Protein AF-A0A2H1KST9-F1 (afdb_monomer_lite)

pLDDT: mean 94.82, std 3.85, range [77.19, 98.31]

Radius of gyration: 15.68 Å; chains: 1; bounding box: 39×40×40 Å

Structure (mmCIF, N/CA/C/O backbone):
data_AF-A0A2H1KST9-F1
#
_entry.id   AF-A0A2H1KST9-F1
#
loop_
_atom_site.group_PDB
_atom_site.id
_atom_site.type_symbol
_atom_site.label_atom_id
_atom_site.label_al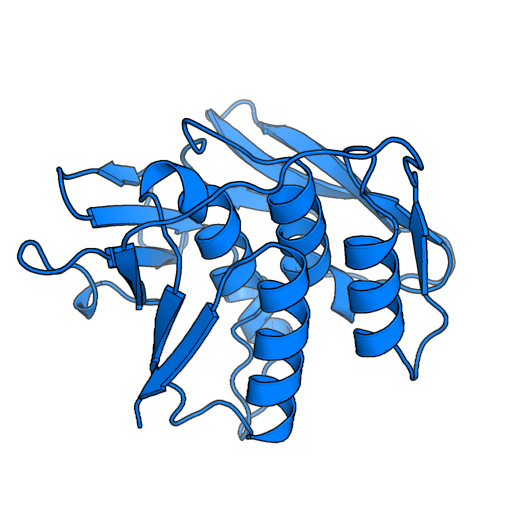t_id
_atom_site.label_comp_id
_atom_site.label_asym_id
_atom_site.label_entity_id
_atom_site.label_seq_id
_atom_site.pdbx_PDB_ins_code
_atom_site.Cartn_x
_atom_site.Cartn_y
_atom_site.Cartn_z
_atom_site.occupancy
_atom_site.B_iso_or_equiv
_atom_site.auth_seq_id
_atom_site.auth_comp_id
_atom_site.auth_asym_id
_atom_site.auth_atom_id
_atom_site.pdbx_PDB_model_num
ATOM 1 N N . MET A 1 1 ? 12.916 0.532 -10.520 1.00 96.69 1 MET A N 1
ATOM 2 C CA . MET A 1 1 ? 12.745 1.415 -9.336 1.00 96.69 1 MET A CA 1
ATOM 3 C C . MET A 1 1 ? 13.239 0.781 -8.047 1.00 96.69 1 MET A C 1
ATOM 5 O O . MET A 1 1 ? 12.963 -0.390 -7.805 1.00 96.69 1 MET A O 1
ATOM 9 N N . LYS A 1 2 ? 13.902 1.551 -7.173 1.00 97.94 2 LYS A N 1
ATOM 10 C CA . LYS A 1 2 ? 14.264 1.107 -5.816 1.00 97.94 2 LYS A CA 1
ATOM 11 C C . LYS A 1 2 ? 13.478 1.863 -4.752 1.00 97.94 2 LYS A C 1
ATOM 13 O O . LYS A 1 2 ? 13.584 3.075 -4.645 1.00 97.94 2 LYS A O 1
ATOM 18 N N . ILE A 1 3 ? 12.720 1.138 -3.941 1.00 98.12 3 ILE A N 1
ATOM 19 C CA . ILE A 1 3 ? 11.867 1.675 -2.886 1.00 98.12 3 ILE A CA 1
ATOM 20 C C . ILE A 1 3 ? 12.478 1.324 -1.533 1.00 98.12 3 ILE A C 1
ATOM 22 O O . ILE A 1 3 ? 12.861 0.186 -1.272 1.00 98.12 3 ILE A O 1
ATOM 26 N N . THR A 1 4 ? 12.563 2.316 -0.656 1.00 97.75 4 THR A N 1
ATOM 27 C CA . THR A 1 4 ? 13.118 2.181 0.694 1.00 97.75 4 THR A CA 1
ATOM 28 C C . THR A 1 4 ? 12.158 2.763 1.721 1.00 97.75 4 THR A C 1
ATOM 30 O O . THR A 1 4 ? 11.428 3.701 1.416 1.00 97.75 4 THR A O 1
ATOM 33 N N . TRP A 1 5 ? 12.158 2.227 2.939 1.00 96.81 5 TRP A N 1
ATOM 34 C CA . TRP A 1 5 ? 11.424 2.816 4.058 1.00 96.81 5 TRP A CA 1
ATOM 35 C C . TRP A 1 5 ? 12.307 3.849 4.765 1.00 96.81 5 TRP A C 1
ATOM 37 O O . TRP A 1 5 ? 13.408 3.516 5.211 1.00 96.81 5 TRP A O 1
ATOM 47 N N . LYS A 1 6 ? 11.862 5.105 4.848 1.00 96.31 6 LYS A N 1
ATOM 48 C CA . LYS A 1 6 ? 12.619 6.204 5.470 1.00 96.31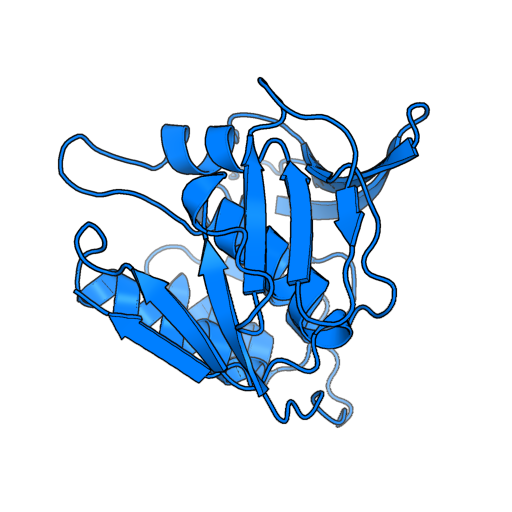 6 LYS A CA 1
ATOM 49 C C . LYS A 1 6 ? 11.741 6.993 6.442 1.00 96.31 6 LYS A C 1
ATOM 51 O O . LYS A 1 6 ? 10.523 7.057 6.302 1.00 96.31 6 LYS A O 1
ATOM 56 N N . SER A 1 7 ? 12.395 7.608 7.424 1.00 95.44 7 SER A N 1
ATOM 57 C CA . SER A 1 7 ? 11.804 8.589 8.338 1.00 95.44 7 SER A CA 1
ATOM 58 C C . SER A 1 7 ? 12.374 9.973 8.038 1.00 95.44 7 SER A C 1
ATOM 60 O O . SER A 1 7 ? 13.552 10.098 7.693 1.00 95.44 7 SER A O 1
ATOM 62 N N . THR A 1 8 ? 11.542 11.005 8.134 1.00 93.31 8 THR A N 1
ATOM 63 C CA . THR A 1 8 ? 11.921 12.405 7.940 1.00 93.31 8 THR A CA 1
ATOM 64 C C . THR A 1 8 ? 12.228 13.073 9.279 1.00 93.31 8 THR A C 1
ATOM 66 O O . THR A 1 8 ? 11.831 12.613 10.350 1.00 93.31 8 THR A O 1
ATOM 69 N N . THR A 1 9 ? 12.904 14.221 9.237 1.00 90.38 9 THR A N 1
ATOM 70 C CA . THR A 1 9 ? 13.182 15.030 10.437 1.00 90.38 9 THR A CA 1
ATOM 71 C C . THR A 1 9 ? 11.922 15.574 11.110 1.00 90.38 9 THR A C 1
ATOM 73 O O . THR A 1 9 ? 11.977 15.962 12.272 1.00 90.38 9 THR A O 1
ATOM 76 N N . TYR A 1 10 ? 10.793 15.599 10.397 1.00 87.88 10 TYR A N 1
ATOM 77 C CA . TYR A 1 10 ? 9.499 16.060 10.904 1.00 87.88 10 TYR A CA 1
ATOM 78 C C . TYR A 1 10 ? 8.672 14.936 11.544 1.00 87.88 10 TYR A C 1
ATOM 80 O O . TYR A 1 10 ? 7.521 15.155 11.902 1.00 87.88 10 TYR A O 1
ATOM 88 N N . GLY A 1 11 ? 9.241 13.733 11.684 1.00 89.00 11 GLY A N 1
ATOM 89 C CA . GLY A 1 11 ? 8.565 12.580 12.281 1.00 89.00 11 GLY A CA 1
ATOM 90 C C . GLY A 1 11 ? 7.604 11.852 11.338 1.00 89.00 11 GLY A C 1
ATOM 91 O O . GLY A 1 11 ? 7.002 10.862 11.745 1.00 89.00 11 GLY A O 1
ATOM 92 N N . GLN A 1 12 ? 7.490 12.298 10.085 1.00 94.44 12 GLN A N 1
ATOM 93 C CA . GLN A 1 12 ? 6.780 11.557 9.045 1.00 94.44 12 GLN A CA 1
ATOM 94 C C . GLN A 1 12 ? 7.629 10.376 8.602 1.00 94.44 12 GLN A C 1
ATOM 96 O O . GLN A 1 12 ? 8.858 10.446 8.599 1.00 94.44 12 GLN A O 1
ATOM 101 N N . ILE A 1 13 ? 6.985 9.308 8.167 1.00 96.88 13 ILE A N 1
ATOM 102 C CA . ILE A 1 13 ? 7.679 8.135 7.651 1.00 96.88 13 ILE A CA 1
ATOM 103 C C . ILE A 1 13 ? 7.024 7.661 6.366 1.00 96.88 13 ILE A C 1
ATOM 105 O O . ILE A 1 13 ? 5.931 8.100 6.031 1.00 96.88 13 ILE A O 1
ATOM 109 N N . GLY A 1 14 ? 7.666 6.750 5.652 1.00 97.25 14 GLY A N 1
ATOM 110 C CA . GLY A 1 14 ? 7.019 6.040 4.563 1.00 97.25 14 GLY A CA 1
ATOM 111 C C . GLY A 1 14 ? 8.000 5.574 3.507 1.00 97.25 14 GLY A C 1
ATOM 112 O O . GLY A 1 14 ? 9.186 5.365 3.773 1.00 97.25 14 GLY A O 1
ATOM 113 N N . PHE A 1 15 ? 7.488 5.398 2.298 1.00 98.25 15 PHE A N 1
ATOM 114 C CA . PHE A 1 15 ? 8.253 4.888 1.174 1.00 98.25 15 PHE A CA 1
ATOM 115 C C . PHE A 1 15 ? 8.941 6.019 0.420 1.00 98.25 15 PHE A C 1
ATOM 117 O O . PHE A 1 15 ? 8.326 7.034 0.114 1.00 98.25 15 PHE A O 1
ATOM 124 N N . HIS A 1 16 ? 10.197 5.801 0.062 1.00 98.12 16 HIS A N 1
ATOM 125 C CA . HIS A 1 16 ? 11.001 6.685 -0.765 1.00 98.12 16 HIS A CA 1
ATOM 126 C C . HIS A 1 16 ? 11.498 5.924 -1.993 1.00 98.12 16 HIS A C 1
ATOM 128 O O . HIS A 1 16 ? 12.148 4.882 -1.848 1.00 98.12 16 HIS A O 1
ATOM 134 N N . ALA A 1 17 ? 11.194 6.451 -3.174 1.00 97.88 17 ALA A N 1
ATOM 135 C CA . ALA A 1 17 ? 11.538 5.880 -4.463 1.00 97.88 17 ALA A CA 1
ATOM 136 C C . ALA A 1 17 ? 12.777 6.558 -5.062 1.00 97.88 17 ALA A C 1
ATOM 138 O O . ALA A 1 17 ? 12.810 7.763 -5.288 1.00 97.88 17 ALA A O 1
ATOM 139 N N . GLU A 1 18 ? 13.780 5.744 -5.369 1.00 97.88 18 GLU A N 1
ATOM 140 C CA . GLU A 1 18 ? 14.948 6.088 -6.170 1.00 97.88 18 GLU A CA 1
ATOM 141 C C . GLU A 1 18 ? 14.709 5.564 -7.597 1.00 97.88 18 GLU A C 1
ATOM 143 O O . GLU A 1 18 ? 14.555 4.353 -7.817 1.00 97.88 18 GLU A O 1
ATOM 148 N N . LEU A 1 19 ? 14.634 6.487 -8.561 1.00 97.06 19 LEU A N 1
ATOM 149 C CA . LEU A 1 19 ? 14.401 6.170 -9.972 1.00 97.06 19 LEU A CA 1
ATOM 150 C C . LEU A 1 19 ? 15.619 5.481 -10.594 1.00 97.06 19 LEU A C 1
ATOM 152 O O . LEU A 1 19 ? 16.766 5.832 -10.319 1.00 97.06 19 LEU A O 1
ATOM 156 N N . GLN A 1 20 ? 15.356 4.518 -11.468 1.00 94.38 20 GLN A N 1
ATOM 157 C CA . GLN A 1 20 ? 16.327 3.888 -12.358 1.00 94.38 20 GLN A CA 1
ATOM 158 C C . GLN A 1 20 ? 16.092 4.351 -13.805 1.00 94.38 20 GLN A C 1
ATOM 160 O O . GLN A 1 20 ? 15.127 5.052 -14.095 1.00 94.38 20 GLN A O 1
ATOM 165 N N . GLU A 1 21 ? 16.977 3.957 -14.724 1.00 90.44 21 GLU A N 1
ATOM 166 C CA . GLU A 1 21 ? 17.050 4.491 -16.098 1.00 90.44 21 GLU A CA 1
ATOM 167 C C . GLU A 1 21 ? 15.733 4.447 -16.892 1.00 90.44 21 GLU A C 1
ATOM 169 O O . GLU A 1 21 ? 15.501 5.316 -17.729 1.00 90.44 21 GLU A O 1
ATOM 174 N N . TYR A 1 22 ? 14.876 3.455 -16.635 1.00 92.06 22 TYR A N 1
ATOM 175 C CA . TYR A 1 22 ? 13.630 3.233 -17.379 1.00 92.06 22 TYR A CA 1
ATOM 176 C C . TYR A 1 22 ? 12.363 3.517 -16.560 1.00 92.06 22 TYR A C 1
ATOM 178 O O . TYR A 1 22 ? 11.254 3.260 -17.036 1.00 92.06 22 TYR A O 1
ATOM 186 N N . ASP A 1 23 ? 12.495 4.010 -15.330 1.00 95.50 23 ASP A N 1
ATOM 187 C CA . ASP A 1 23 ? 11.333 4.340 -14.507 1.00 95.50 23 ASP A CA 1
ATOM 188 C C . ASP A 1 23 ? 10.697 5.663 -14.951 1.00 95.50 23 ASP A C 1
ATOM 190 O O . ASP A 1 23 ? 11.368 6.590 -15.409 1.00 95.50 23 ASP A O 1
ATOM 194 N N . ALA A 1 24 ? 9.382 5.767 -14.775 1.00 95.06 24 ALA A N 1
ATOM 195 C CA . ALA A 1 24 ? 8.683 7.036 -14.902 1.00 95.06 24 ALA A CA 1
ATOM 196 C C . ALA A 1 24 ? 8.814 7.850 -13.605 1.00 95.06 24 ALA A C 1
ATOM 198 O O . ALA A 1 24 ? 9.037 7.309 -12.523 1.00 95.06 24 ALA A O 1
ATOM 199 N N . SER A 1 25 ? 8.628 9.167 -13.702 1.00 96.62 25 SER A N 1
ATOM 200 C CA . SER A 1 25 ? 8.658 10.040 -12.527 1.00 96.62 25 SER A CA 1
ATOM 201 C C . SER A 1 25 ? 7.302 10.027 -11.804 1.00 96.62 25 SER A C 1
ATOM 203 O O . SER A 1 25 ? 6.303 10.419 -12.416 1.00 96.62 25 SER A O 1
ATOM 205 N N . PRO A 1 26 ? 7.234 9.636 -10.516 1.00 96.75 26 PRO A N 1
ATOM 206 C CA . PRO A 1 26 ? 6.044 9.827 -9.696 1.00 96.75 26 PRO A CA 1
ATOM 207 C C . PRO A 1 26 ? 5.822 11.317 -9.381 1.00 96.75 26 PRO A C 1
ATOM 209 O O . PRO A 1 26 ? 6.747 12.122 -9.529 1.00 96.75 26 PRO A O 1
ATOM 212 N N . PRO A 1 27 ? 4.617 11.711 -8.923 1.00 96.62 27 PRO A N 1
ATOM 213 C CA . PRO A 1 27 ? 4.331 13.101 -8.548 1.00 96.62 27 PRO A CA 1
ATOM 214 C C . PRO A 1 27 ? 5.137 13.576 -7.333 1.00 96.62 27 PRO A C 1
ATOM 216 O O . PRO A 1 27 ? 5.357 14.774 -7.169 1.00 96.62 27 PRO A O 1
ATOM 219 N N . ALA A 1 28 ? 5.575 12.648 -6.483 1.00 96.94 28 ALA A N 1
ATOM 220 C CA . ALA A 1 28 ? 6.515 12.896 -5.404 1.00 96.94 28 ALA A CA 1
ATOM 221 C C . ALA A 1 28 ? 7.462 11.700 -5.267 1.00 96.94 28 ALA A C 1
ATOM 223 O O . ALA A 1 28 ? 7.054 10.553 -5.446 1.00 96.94 28 ALA A O 1
ATOM 224 N N . GLU A 1 29 ? 8.712 11.958 -4.886 1.00 97.00 29 GLU A N 1
ATOM 225 C CA . GLU A 1 29 ? 9.709 10.906 -4.639 1.00 97.00 29 GLU A CA 1
ATOM 226 C C . GLU A 1 29 ? 9.362 10.041 -3.421 1.00 97.00 29 GLU A C 1
ATOM 228 O O . GLU A 1 29 ? 9.917 8.962 -3.245 1.00 97.00 29 GLU A O 1
ATOM 233 N N . SER A 1 30 ? 8.483 10.517 -2.531 1.00 97.81 30 SER A N 1
ATOM 234 C CA . SER A 1 30 ? 8.132 9.808 -1.299 1.00 97.81 30 SER A CA 1
ATOM 235 C C . SER A 1 30 ? 6.629 9.786 -1.048 1.00 97.81 30 SER A C 1
ATOM 237 O O . SER A 1 30 ? 5.964 10.821 -1.131 1.00 97.81 30 SER A O 1
ATOM 239 N N . LEU A 1 31 ? 6.114 8.612 -0.685 1.00 98.25 31 LEU A N 1
ATOM 240 C CA . LEU A 1 31 ? 4.811 8.454 -0.053 1.00 98.25 31 LEU A CA 1
ATOM 241 C C . LEU A 1 31 ? 5.022 8.561 1.456 1.00 98.25 31 LEU A C 1
ATOM 243 O O . LEU A 1 31 ? 5.670 7.701 2.050 1.00 98.25 31 LEU A O 1
ATOM 247 N N . LEU A 1 32 ? 4.481 9.611 2.059 1.00 98.06 32 LEU A N 1
ATOM 248 C CA . LEU A 1 32 ? 4.646 9.932 3.469 1.00 98.06 32 LEU A CA 1
ATOM 249 C C . LEU A 1 32 ? 3.336 9.715 4.230 1.00 98.06 32 LEU A C 1
ATOM 251 O O . LEU A 1 32 ? 2.244 10.002 3.730 1.00 98.06 32 LEU A O 1
ATOM 255 N N . ILE A 1 33 ? 3.474 9.227 5.455 1.00 97.56 33 ILE A N 1
ATOM 256 C CA . ILE A 1 33 ? 2.430 9.064 6.460 1.00 97.56 33 ILE A CA 1
ATOM 257 C C . ILE A 1 33 ? 2.897 9.726 7.756 1.00 97.56 33 ILE A C 1
ATOM 259 O O . ILE A 1 33 ? 4.060 9.613 8.153 1.00 97.56 33 ILE A O 1
ATOM 263 N N . ASP A 1 34 ? 1.983 10.420 8.426 1.00 96.56 34 ASP A N 1
ATOM 264 C CA . ASP A 1 34 ? 2.311 11.179 9.639 1.00 96.56 34 ASP A CA 1
ATOM 265 C C . ASP A 1 34 ? 2.464 10.290 10.886 1.00 96.56 34 ASP A C 1
ATOM 267 O O . ASP A 1 34 ? 2.914 10.750 11.934 1.00 96.56 34 ASP A O 1
ATOM 271 N N . HIS A 1 35 ? 2.099 9.009 10.795 1.00 94.31 35 HIS A N 1
ATOM 272 C CA . HIS A 1 35 ? 2.231 8.059 11.891 1.00 94.31 35 HIS A CA 1
ATOM 273 C C . HIS A 1 35 ? 2.652 6.682 11.393 1.00 94.31 35 HIS A C 1
ATOM 275 O O . HIS A 1 35 ? 2.252 6.259 10.311 1.00 94.31 35 HIS A O 1
ATOM 281 N N . ALA A 1 36 ? 3.438 5.976 12.205 1.00 94.00 36 ALA A N 1
ATOM 282 C CA . ALA A 1 36 ? 3.844 4.614 11.909 1.00 94.00 36 ALA A CA 1
ATOM 283 C C . ALA A 1 36 ? 2.746 3.606 12.243 1.00 94.00 36 ALA A C 1
ATOM 285 O O . ALA A 1 36 ? 2.121 3.749 13.296 1.00 94.00 36 ALA A O 1
ATOM 286 N N . PRO A 1 37 ? 2.558 2.550 11.434 1.00 94.75 37 PRO A N 1
ATOM 287 C CA . PRO A 1 37 ? 1.844 1.378 11.916 1.00 94.75 37 PRO A CA 1
ATOM 288 C C . PRO A 1 37 ? 2.613 0.764 13.096 1.00 94.75 37 PRO A C 1
ATOM 290 O O . PRO A 1 37 ? 3.846 0.707 13.092 1.00 94.75 37 PRO A O 1
ATOM 293 N N . ALA A 1 38 ? 1.892 0.310 14.121 1.00 93.25 38 ALA A N 1
ATOM 294 C CA . ALA A 1 38 ? 2.486 -0.345 15.286 1.00 93.25 38 ALA A CA 1
ATOM 295 C C . ALA A 1 38 ? 3.036 -1.737 14.935 1.00 93.25 38 ALA A C 1
ATOM 297 O O . ALA A 1 38 ? 4.015 -2.199 15.524 1.00 93.25 38 ALA A O 1
ATOM 298 N N . SER A 1 39 ? 2.406 -2.396 13.965 1.00 90.25 39 SER A N 1
ATOM 299 C CA . SER A 1 39 ? 2.796 -3.690 13.423 1.00 90.25 39 SER A CA 1
ATOM 300 C C . SER A 1 39 ? 2.815 -3.630 11.899 1.00 90.25 39 SER A C 1
ATOM 302 O O . SER A 1 39 ? 1.848 -3.213 11.269 1.00 90.25 39 SER A O 1
ATOM 304 N N . MET A 1 40 ? 3.929 -4.044 11.295 1.00 88.06 40 MET A N 1
ATOM 305 C CA . MET A 1 40 ? 4.089 -4.045 9.843 1.00 88.06 40 MET A CA 1
ATOM 306 C C . MET A 1 40 ? 4.551 -5.422 9.372 1.00 88.06 40 MET A C 1
ATOM 308 O O . MET A 1 40 ? 5.654 -5.870 9.684 1.00 88.06 40 MET A O 1
ATOM 312 N N . ASN A 1 41 ? 3.688 -6.109 8.624 1.00 94.31 41 ASN A N 1
ATOM 313 C CA . ASN A 1 41 ? 4.042 -7.347 7.942 1.00 94.31 41 ASN A CA 1
ATOM 314 C C . ASN A 1 41 ? 4.809 -7.024 6.650 1.00 94.31 41 ASN A C 1
ATOM 316 O O . ASN A 1 41 ? 4.348 -6.218 5.847 1.00 94.31 41 ASN A O 1
ATOM 320 N N . LEU A 1 42 ? 5.945 -7.688 6.425 1.00 94.81 42 LEU A N 1
ATOM 321 C CA . LEU A 1 42 ? 6.833 -7.399 5.289 1.00 94.81 42 LEU A CA 1
ATOM 322 C C . LEU A 1 42 ? 6.191 -7.677 3.919 1.00 94.81 42 LEU A C 1
ATOM 324 O O . LEU A 1 42 ? 6.502 -7.000 2.945 1.00 94.81 42 LEU A O 1
ATOM 328 N N . GLU A 1 43 ? 5.277 -8.647 3.828 1.00 95.94 43 GLU A N 1
ATOM 329 C CA . GLU A 1 43 ? 4.550 -8.927 2.583 1.00 95.94 43 GLU A CA 1
ATOM 330 C C . GLU A 1 43 ? 3.519 -7.826 2.303 1.00 95.94 43 GLU A C 1
ATOM 332 O O . GLU A 1 43 ? 3.397 -7.347 1.176 1.00 95.94 43 GLU A O 1
ATOM 337 N N . ARG A 1 44 ? 2.809 -7.374 3.347 1.00 96.56 44 ARG A N 1
ATOM 338 C CA . ARG A 1 44 ? 1.875 -6.239 3.260 1.00 96.56 44 ARG A CA 1
ATOM 339 C C . ARG A 1 44 ? 2.614 -4.944 2.925 1.00 96.56 44 ARG A C 1
ATOM 341 O O . ARG A 1 44 ?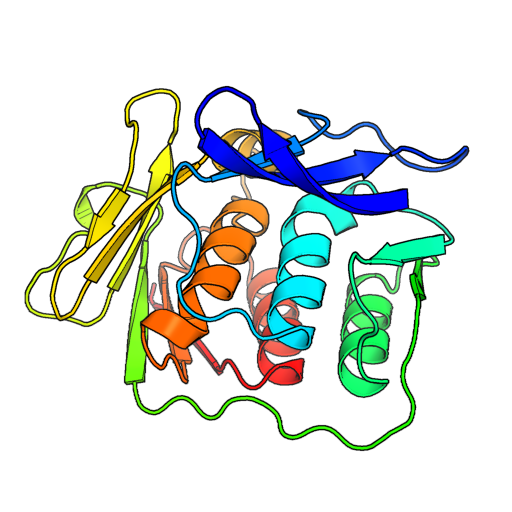 2.143 -4.184 2.087 1.00 96.56 44 ARG A O 1
ATOM 348 N N . GLU A 1 45 ? 3.794 -4.728 3.499 1.00 96.88 45 GLU A N 1
ATOM 349 C CA . GLU A 1 45 ? 4.676 -3.610 3.155 1.00 96.88 45 GLU A CA 1
ATOM 350 C C . GLU A 1 45 ? 5.109 -3.663 1.683 1.00 96.88 45 GLU A C 1
ATOM 352 O O . GLU A 1 45 ? 5.040 -2.650 0.992 1.00 96.88 45 GLU A O 1
ATOM 357 N N . ALA A 1 46 ? 5.494 -4.836 1.173 1.00 97.19 46 ALA A N 1
ATOM 358 C CA . ALA A 1 46 ? 5.854 -5.020 -0.231 1.00 97.19 46 ALA A CA 1
ATOM 359 C C . ALA A 1 46 ? 4.688 -4.687 -1.179 1.00 97.19 46 ALA A C 1
ATOM 361 O O . ALA A 1 46 ? 4.877 -3.966 -2.162 1.00 97.19 46 ALA A O 1
ATOM 362 N N . ILE A 1 47 ? 3.474 -5.156 -0.866 1.00 97.81 47 ILE A N 1
ATOM 363 C CA . ILE A 1 47 ? 2.268 -4.802 -1.627 1.00 97.81 47 ILE A CA 1
ATOM 364 C C . ILE A 1 47 ? 1.951 -3.314 -1.510 1.00 97.81 47 ILE A C 1
ATOM 366 O O . ILE A 1 47 ? 1.622 -2.700 -2.518 1.00 97.81 47 ILE A O 1
ATOM 370 N N . ALA A 1 48 ? 2.082 -2.709 -0.331 1.00 98.31 48 ALA A N 1
ATOM 371 C CA . ALA A 1 48 ? 1.864 -1.278 -0.156 1.00 98.31 48 ALA A CA 1
ATOM 372 C C . ALA A 1 48 ? 2.864 -0.449 -0.983 1.00 98.31 48 ALA A C 1
ATOM 374 O O . ALA A 1 48 ? 2.460 0.452 -1.713 1.00 98.31 48 ALA A O 1
ATOM 375 N N . ALA A 1 49 ? 4.153 -0.792 -0.954 1.00 98.25 49 ALA A N 1
ATOM 376 C CA . ALA A 1 49 ? 5.176 -0.146 -1.774 1.00 98.25 49 ALA A CA 1
ATOM 377 C C . ALA A 1 49 ? 4.855 -0.264 -3.273 1.00 98.25 49 ALA A C 1
ATOM 379 O O . ALA A 1 49 ? 4.931 0.719 -4.013 1.00 98.25 49 ALA A O 1
ATOM 380 N N . TYR A 1 50 ? 4.435 -1.452 -3.713 1.00 98.12 50 TYR A N 1
ATOM 381 C CA . TYR A 1 50 ? 4.007 -1.683 -5.088 1.00 98.12 50 TYR A CA 1
ATOM 382 C C . TYR A 1 50 ? 2.737 -0.901 -5.457 1.00 98.12 50 TYR A C 1
ATOM 384 O O . TYR A 1 50 ? 2.682 -0.289 -6.517 1.00 98.12 50 TYR A O 1
ATOM 392 N N . LEU A 1 51 ? 1.720 -0.865 -4.599 1.00 98.06 51 LEU A N 1
ATOM 393 C CA . LEU A 1 51 ? 0.508 -0.079 -4.837 1.00 98.06 51 LEU A CA 1
ATOM 394 C C . LEU A 1 51 ? 0.825 1.421 -4.945 1.00 98.06 51 LEU A C 1
ATOM 396 O O . LEU A 1 51 ? 0.248 2.110 -5.783 1.00 98.06 51 LEU A O 1
ATOM 400 N N . ALA A 1 52 ? 1.776 1.906 -4.145 1.00 97.81 52 ALA A N 1
ATOM 401 C CA . ALA A 1 52 ? 2.187 3.303 -4.117 1.00 97.81 52 ALA A CA 1
ATOM 402 C C . ALA A 1 52 ? 3.006 3.744 -5.337 1.00 97.81 52 ALA A C 1
ATOM 404 O O . ALA A 1 52 ? 2.870 4.888 -5.751 1.00 97.81 52 ALA A O 1
ATOM 405 N N . PHE A 1 53 ? 3.859 2.875 -5.894 1.00 97.81 53 PHE A N 1
ATOM 406 C CA . PHE A 1 53 ? 4.844 3.262 -6.918 1.00 97.81 53 PHE A CA 1
ATOM 407 C C . PHE A 1 53 ? 4.861 2.386 -8.179 1.00 97.81 53 PHE A C 1
ATOM 409 O O . PHE A 1 53 ? 5.530 2.710 -9.163 1.00 97.81 53 PHE A O 1
ATOM 416 N N . GLY A 1 54 ? 4.113 1.285 -8.194 1.00 95.25 54 GLY A N 1
ATOM 417 C CA . GLY A 1 54 ? 4.143 0.281 -9.257 1.00 95.25 54 GLY A CA 1
ATOM 418 C C . GLY A 1 54 ? 3.792 0.844 -10.629 1.00 95.25 54 GLY A C 1
ATOM 419 O O . GLY A 1 54 ? 4.407 0.459 -11.616 1.00 95.25 54 GLY A O 1
ATOM 420 N N . HIS A 1 55 ? 2.890 1.829 -10.692 1.00 94.69 55 HIS A N 1
ATOM 421 C CA . HIS A 1 55 ? 2.511 2.484 -11.948 1.00 94.69 55 HIS A CA 1
ATOM 422 C C . HIS A 1 55 ? 3.674 3.221 -12.635 1.00 94.69 55 HIS A C 1
ATOM 424 O O . HIS A 1 55 ? 3.670 3.384 -13.851 1.00 94.69 55 HIS A O 1
ATOM 430 N N . TRP A 1 56 ? 4.677 3.644 -11.867 1.00 96.25 56 TRP A N 1
ATOM 431 C CA . TRP A 1 56 ? 5.835 4.384 -12.368 1.00 96.25 56 TRP A CA 1
ATOM 432 C C . TRP A 1 56 ? 7.079 3.509 -12.522 1.00 96.25 56 TRP A C 1
ATOM 434 O O . TRP A 1 56 ? 8.144 4.006 -12.877 1.00 96.25 56 TRP A O 1
ATOM 444 N N . THR A 1 57 ? 6.964 2.213 -12.247 1.00 95.81 57 THR A N 1
ATOM 445 C CA . THR A 1 57 ? 8.100 1.295 -12.246 1.00 95.81 57 THR A CA 1
ATOM 446 C C . THR A 1 57 ? 8.200 0.532 -13.560 1.00 95.81 57 THR A C 1
ATOM 448 O O . THR A 1 57 ? 7.201 0.024 -14.072 1.00 95.81 57 THR A O 1
ATOM 451 N N . SER A 1 58 ? 9.423 0.358 -14.057 1.00 94.19 58 SER A N 1
ATOM 452 C CA . SER A 1 58 ? 9.727 -0.637 -15.085 1.00 94.19 58 SER A CA 1
ATOM 453 C C . SER A 1 58 ? 11.032 -1.382 -14.773 1.00 94.19 58 SER A C 1
ATOM 455 O O . SER A 1 58 ? 11.890 -0.897 -14.036 1.00 94.19 58 SER A O 1
ATOM 457 N N . GLY A 1 59 ? 11.181 -2.600 -15.300 1.00 93.81 59 GLY A N 1
ATOM 458 C CA . GLY A 1 59 ? 12.383 -3.403 -15.087 1.00 93.81 59 GLY A CA 1
ATOM 459 C C . GLY A 1 59 ? 12.484 -3.939 -13.661 1.00 93.81 59 GLY A C 1
ATOM 460 O O . GLY A 1 59 ? 11.585 -4.629 -13.183 1.00 93.81 59 GLY A O 1
ATOM 461 N N . ASP A 1 60 ? 13.593 -3.674 -12.982 1.00 95.00 60 ASP A N 1
ATOM 462 C CA . ASP A 1 60 ? 13.829 -4.218 -11.647 1.00 95.00 60 ASP A CA 1
ATOM 463 C C . ASP A 1 60 ? 13.102 -3.379 -10.585 1.00 95.00 60 ASP A C 1
ATOM 465 O O . ASP A 1 60 ? 13.322 -2.175 -10.451 1.00 95.00 60 ASP A O 1
ATOM 469 N N . LEU A 1 61 ? 12.237 -4.020 -9.798 1.00 97.19 61 LEU A N 1
ATOM 470 C CA . LEU A 1 61 ? 11.571 -3.401 -8.653 1.00 97.19 61 LEU A CA 1
ATOM 471 C C . LEU A 1 61 ? 12.257 -3.883 -7.378 1.00 97.19 61 LEU A C 1
ATOM 473 O O . LEU A 1 61 ? 12.062 -5.023 -6.963 1.00 97.19 61 LEU A O 1
ATOM 477 N N . GLN A 1 62 ? 13.072 -3.032 -6.763 1.00 97.81 62 GLN A N 1
ATOM 478 C CA . GLN A 1 62 ? 13.699 -3.320 -5.474 1.00 97.81 62 GLN A CA 1
ATOM 479 C C . GLN A 1 62 ? 12.794 -2.810 -4.350 1.00 97.81 62 GLN A C 1
ATOM 481 O O . GLN A 1 62 ? 12.595 -1.607 -4.217 1.00 97.81 62 GLN A O 1
ATOM 486 N N . LEU A 1 63 ? 12.231 -3.719 -3.562 1.00 97.50 63 LEU A N 1
ATOM 487 C CA . LEU A 1 63 ? 11.363 -3.437 -2.424 1.00 97.50 63 LEU A CA 1
ATOM 488 C C . LEU A 1 63 ? 12.176 -3.312 -1.123 1.00 97.50 63 LEU A C 1
ATOM 490 O O . LEU A 1 63 ? 13.297 -3.828 -1.053 1.00 97.50 63 LEU A O 1
ATOM 494 N N . PRO A 1 64 ? 11.619 -2.667 -0.075 1.00 95.62 64 PRO A N 1
ATOM 495 C CA . PRO A 1 64 ? 12.347 -2.410 1.171 1.00 95.62 64 PRO A CA 1
ATOM 496 C C . PRO A 1 64 ? 12.878 -3.676 1.854 1.00 95.62 64 PRO A C 1
ATOM 498 O O . PRO A 1 64 ? 13.986 -3.685 2.391 1.00 95.62 64 PRO A O 1
ATOM 501 N N . HIS A 1 65 ? 12.101 -4.758 1.803 1.00 95.88 65 HIS A N 1
ATOM 502 C CA . HIS A 1 65 ? 12.409 -6.023 2.457 1.00 95.88 65 HIS A CA 1
ATOM 503 C C . HIS A 1 65 ? 12.187 -7.207 1.520 1.00 95.88 65 HIS A C 1
ATOM 505 O O . HIS A 1 65 ? 11.589 -7.088 0.450 1.00 95.88 65 HIS A O 1
ATOM 511 N N . ARG A 1 66 ? 12.685 -8.377 1.937 1.00 95.38 66 ARG A N 1
ATOM 512 C CA . ARG A 1 66 ? 12.491 -9.606 1.173 1.00 95.38 66 ARG A CA 1
ATOM 513 C C . ARG A 1 66 ? 11.037 -10.059 1.222 1.00 95.38 66 ARG A C 1
ATOM 515 O O . ARG A 1 66 ? 10.502 -10.255 2.314 1.00 95.38 66 ARG A O 1
ATOM 522 N N . LEU A 1 67 ? 10.463 -10.285 0.046 1.00 95.25 67 LEU A N 1
ATOM 523 C CA . LEU A 1 67 ? 9.092 -10.752 -0.135 1.00 95.25 67 LEU A CA 1
ATOM 524 C C . LEU A 1 67 ? 9.050 -12.233 -0.527 1.00 95.25 67 LEU A C 1
ATOM 526 O O . LEU A 1 67 ? 10.006 -12.774 -1.089 1.00 95.25 67 LEU A O 1
ATOM 530 N N . GLY A 1 68 ? 7.932 -12.889 -0.254 1.00 95.88 68 GLY A N 1
ATOM 531 C CA . GLY A 1 68 ? 7.688 -14.267 -0.638 1.00 95.88 68 GLY A CA 1
ATOM 532 C C . GLY A 1 68 ? 7.409 -14.413 -2.139 1.00 95.88 68 GLY A C 1
ATOM 533 O O . GLY A 1 68 ? 6.967 -13.468 -2.803 1.00 95.88 68 GLY A O 1
ATOM 534 N N . PRO A 1 69 ? 7.595 -15.624 -2.697 1.00 96.00 69 PRO A N 1
ATOM 535 C CA . PRO A 1 69 ? 7.371 -15.884 -4.120 1.00 96.00 69 PRO A CA 1
ATOM 536 C C . PRO A 1 69 ? 5.914 -15.649 -4.548 1.00 96.00 69 PRO A C 1
ATOM 538 O O . PRO A 1 69 ? 5.665 -15.241 -5.678 1.00 96.00 69 PRO A O 1
ATOM 541 N N . ASN A 1 70 ? 4.948 -15.856 -3.645 1.00 95.31 70 ASN A N 1
ATOM 542 C CA . ASN A 1 70 ? 3.529 -15.611 -3.926 1.00 95.31 70 ASN A CA 1
ATOM 543 C C . ASN A 1 70 ? 3.243 -14.121 -4.154 1.00 95.31 70 ASN A C 1
ATOM 545 O O . ASN A 1 70 ? 2.563 -13.766 -5.116 1.00 95.31 70 ASN A O 1
ATOM 549 N N . THR A 1 71 ? 3.793 -13.259 -3.298 1.00 96.44 71 THR A N 1
ATOM 550 C CA . THR A 1 71 ? 3.672 -11.801 -3.403 1.00 96.44 71 THR A CA 1
ATOM 551 C C . THR A 1 71 ? 4.365 -11.294 -4.665 1.00 96.44 71 THR A C 1
ATOM 553 O O . THR A 1 71 ? 3.791 -10.492 -5.399 1.00 96.44 71 THR A O 1
ATOM 556 N N . ALA A 1 72 ? 5.552 -11.825 -4.983 1.00 96.88 72 ALA A N 1
ATOM 557 C CA . ALA A 1 72 ? 6.274 -11.472 -6.204 1.00 96.88 72 ALA A CA 1
ATOM 558 C C . ALA A 1 72 ? 5.456 -11.824 -7.457 1.00 96.88 72 ALA A C 1
ATOM 560 O O . ALA A 1 72 ? 5.218 -10.964 -8.302 1.00 96.88 72 ALA A O 1
ATOM 561 N N . ALA A 1 73 ? 4.928 -13.050 -7.528 1.00 96.56 73 ALA A N 1
ATOM 562 C CA . ALA A 1 73 ? 4.102 -13.496 -8.647 1.00 96.56 73 ALA A CA 1
ATOM 563 C C . ALA A 1 73 ? 2.796 -12.693 -8.789 1.00 96.56 73 ALA A C 1
ATOM 565 O O . ALA A 1 73 ? 2.295 -12.514 -9.900 1.00 96.56 73 ALA A O 1
ATOM 566 N N . ALA A 1 74 ? 2.220 -12.215 -7.680 1.00 97.06 74 ALA A N 1
ATOM 567 C CA . ALA A 1 74 ? 1.041 -11.354 -7.714 1.00 97.06 74 ALA A CA 1
ATOM 568 C C . ALA A 1 74 ? 1.359 -9.980 -8.322 1.00 97.06 74 ALA A C 1
ATOM 570 O O . ALA A 1 74 ? 0.619 -9.523 -9.194 1.00 97.06 74 ALA A O 1
ATOM 571 N N . ILE A 1 75 ? 2.481 -9.369 -7.927 1.00 97.31 75 ILE A N 1
ATOM 572 C CA . ILE A 1 75 ? 2.964 -8.101 -8.492 1.00 97.31 75 ILE A CA 1
ATOM 573 C C . ILE A 1 75 ? 3.265 -8.252 -9.991 1.00 97.31 75 ILE A C 1
ATOM 575 O O . ILE A 1 75 ? 2.790 -7.457 -10.800 1.00 97.31 75 ILE A O 1
ATOM 579 N N . GLU A 1 76 ? 3.998 -9.297 -10.383 1.00 96.50 76 GLU A N 1
ATOM 580 C CA . GLU A 1 76 ? 4.320 -9.572 -11.792 1.00 96.50 76 GLU A CA 1
ATOM 581 C C . GLU A 1 76 ? 3.061 -9.765 -12.645 1.00 96.50 76 GLU A C 1
ATOM 583 O O . GLU A 1 76 ? 2.963 -9.235 -13.754 1.00 96.50 76 GLU A O 1
ATOM 588 N N . ARG A 1 77 ? 2.064 -10.492 -12.122 1.00 95.81 77 ARG A N 1
ATOM 589 C CA . ARG A 1 77 ? 0.785 -10.702 -12.811 1.00 95.81 77 ARG A CA 1
ATOM 590 C C . ARG A 1 77 ? 0.016 -9.397 -12.982 1.00 95.81 77 ARG A C 1
ATOM 592 O O . ARG A 1 77 ? -0.583 -9.183 -14.037 1.00 95.81 77 ARG A O 1
ATOM 599 N N . ASP A 1 78 ? 0.021 -8.540 -11.967 1.00 96.25 78 ASP A N 1
ATOM 600 C CA . ASP A 1 78 ? -0.644 -7.243 -12.046 1.00 96.25 78 ASP A CA 1
ATOM 601 C C . ASP A 1 78 ? 0.030 -6.314 -13.067 1.00 96.25 78 ASP A C 1
ATOM 603 O O . ASP A 1 78 ? -0.661 -5.565 -13.759 1.00 96.25 78 ASP A O 1
ATOM 607 N N . MET A 1 79 ? 1.349 -6.433 -13.240 1.00 92.75 79 MET A N 1
ATOM 608 C CA . MET A 1 79 ? 2.145 -5.694 -14.226 1.00 92.75 79 MET A CA 1
ATOM 609 C C . MET A 1 79 ? 2.297 -6.418 -15.570 1.00 92.75 79 MET A C 1
ATOM 611 O O . MET A 1 79 ? 3.211 -6.102 -16.315 1.00 92.75 79 MET A O 1
ATOM 615 N N . LYS A 1 80 ? 1.409 -7.343 -15.962 1.00 89.19 80 LYS A N 1
ATOM 616 C CA . LYS A 1 80 ? 1.591 -8.204 -17.161 1.00 89.19 80 LYS A CA 1
ATOM 617 C C . LYS A 1 80 ? 2.002 -7.503 -18.474 1.00 89.19 80 LYS A C 1
ATOM 619 O O . LYS A 1 80 ? 2.500 -8.162 -19.382 1.00 89.19 80 LYS A O 1
ATOM 624 N N . HIS A 1 81 ? 1.744 -6.202 -18.613 1.00 88.31 81 HIS A N 1
ATOM 625 C CA . HIS A 1 81 ? 2.070 -5.404 -19.799 1.00 88.31 81 HIS A CA 1
ATOM 626 C C . HIS A 1 81 ? 3.441 -4.717 -19.749 1.00 88.31 81 HIS A C 1
ATOM 628 O O . HIS A 1 81 ? 3.938 -4.286 -20.787 1.00 88.31 81 HIS A O 1
ATOM 634 N N . VAL A 1 82 ? 4.053 -4.615 -18.571 1.00 90.12 82 VAL A N 1
ATOM 635 C CA . VAL A 1 82 ? 5.358 -3.994 -18.348 1.00 90.12 82 VAL A CA 1
ATOM 636 C C . VAL A 1 82 ? 6.209 -5.001 -17.592 1.00 90.12 82 VAL A C 1
ATOM 638 O O . VAL A 1 82 ? 5.854 -5.421 -16.498 1.00 90.12 82 VAL A O 1
ATOM 641 N N . SER A 1 83 ? 7.342 -5.408 -18.164 1.00 89.94 83 SER A N 1
ATOM 642 C CA . SER A 1 83 ? 8.238 -6.344 -17.482 1.00 89.94 83 SER A CA 1
ATOM 643 C C . SER A 1 83 ? 8.734 -5.719 -16.179 1.00 89.94 83 SER A C 1
ATOM 645 O O . SER A 1 83 ? 9.600 -4.847 -16.214 1.00 89.94 83 SER A O 1
ATOM 647 N N . VAL A 1 84 ? 8.205 -6.189 -15.050 1.00 94.19 84 VAL A N 1
ATOM 648 C CA . VAL A 1 84 ? 8.647 -5.833 -13.702 1.00 94.19 84 VAL A CA 1
ATOM 649 C C . VAL A 1 84 ? 9.169 -7.084 -13.013 1.00 94.19 84 VAL A C 1
ATOM 651 O O . VAL A 1 84 ? 8.562 -8.144 -13.125 1.00 94.19 84 VAL A O 1
ATOM 654 N N . ARG A 1 85 ? 10.297 -6.966 -12.313 1.00 95.94 85 ARG A N 1
ATOM 655 C CA . ARG A 1 85 ? 10.941 -8.053 -11.567 1.00 95.94 85 ARG A CA 1
ATOM 656 C C . ARG A 1 85 ? 11.066 -7.654 -10.098 1.00 95.94 85 ARG A C 1
ATOM 658 O O . ARG A 1 85 ? 12.021 -6.958 -9.741 1.00 95.94 85 ARG A O 1
ATOM 665 N N . PRO A 1 86 ? 10.100 -8.035 -9.246 1.00 96.94 86 PRO A N 1
ATOM 666 C CA . PRO A 1 86 ? 10.161 -7.774 -7.816 1.00 96.94 86 PRO A CA 1
ATOM 667 C C . PRO A 1 86 ? 11.367 -8.465 -7.181 1.00 96.94 86 PRO A C 1
ATOM 669 O O . PRO A 1 86 ? 11.634 -9.645 -7.398 1.00 96.94 86 PRO A O 1
ATOM 672 N N . SER A 1 87 ? 12.099 -7.723 -6.366 1.00 97.06 87 SER A N 1
ATOM 673 C CA . SER A 1 87 ? 13.281 -8.184 -5.652 1.00 97.06 87 SER A CA 1
ATOM 674 C C . SER A 1 87 ? 13.405 -7.418 -4.332 1.00 97.06 87 SER A C 1
ATOM 676 O O . SER A 1 87 ? 12.905 -6.303 -4.243 1.00 97.06 87 SER A O 1
ATOM 678 N N . PRO A 1 88 ? 14.071 -7.958 -3.302 1.00 96.75 88 PRO A N 1
ATOM 679 C CA . PRO A 1 88 ? 14.629 -9.309 -3.212 1.00 96.75 88 PRO A CA 1
ATOM 680 C C . PRO A 1 88 ? 13.578 -10.374 -2.831 1.00 96.75 88 PRO A C 1
ATOM 682 O O . PRO A 1 88 ? 12.716 -10.125 -1.999 1.00 96.75 88 PRO A O 1
ATOM 685 N N . ILE A 1 89 ? 13.675 -11.589 -3.385 1.00 96.44 89 ILE A N 1
ATOM 686 C CA . ILE A 1 89 ? 12.764 -12.707 -3.058 1.00 96.44 89 ILE A CA 1
ATOM 687 C C . ILE A 1 89 ? 13.369 -13.590 -1.958 1.00 96.44 89 ILE A C 1
ATOM 689 O O . ILE A 1 89 ? 14.552 -13.934 -2.001 1.00 96.44 89 ILE A O 1
ATOM 693 N N . GLU A 1 90 ? 12.554 -13.992 -0.984 1.00 94.75 90 GLU A N 1
ATOM 694 C CA . GLU A 1 90 ? 12.900 -14.981 0.034 1.00 94.75 90 GLU A CA 1
ATOM 695 C C . GLU A 1 90 ? 12.114 -16.279 -0.153 1.00 94.75 90 GLU A C 1
ATOM 697 O O . GLU A 1 90 ? 10.888 -16.302 -0.128 1.00 94.75 90 GLU A O 1
ATOM 702 N N . TYR A 1 91 ? 12.846 -17.381 -0.314 1.00 92.94 91 TYR A N 1
ATOM 703 C CA . TYR A 1 91 ? 12.280 -18.703 -0.598 1.00 92.94 91 TYR A CA 1
ATOM 704 C C . TYR A 1 91 ? 11.974 -19.532 0.657 1.00 92.94 91 TYR A C 1
ATOM 706 O O . TYR A 1 91 ? 11.558 -20.685 0.549 1.00 92.94 91 TYR A O 1
ATOM 714 N N . TYR A 1 92 ? 12.177 -18.967 1.849 1.00 90.75 92 TYR A N 1
ATOM 715 C CA . TYR A 1 92 ? 11.801 -19.625 3.095 1.00 90.75 92 TYR A CA 1
ATOM 716 C C . TYR A 1 92 ? 10.309 -19.417 3.384 1.00 90.75 92 TYR A C 1
ATOM 718 O O . TYR A 1 92 ? 9.818 -18.295 3.241 1.00 90.75 92 TYR A O 1
ATOM 726 N N . PRO A 1 93 ? 9.576 -20.462 3.811 1.00 85.38 93 PRO A N 1
ATOM 727 C CA . PRO A 1 93 ? 8.175 -20.321 4.185 1.00 85.38 93 PRO A CA 1
ATOM 728 C C . PRO A 1 93 ? 8.013 -19.328 5.337 1.00 85.38 93 PRO A C 1
ATOM 730 O O . PRO A 1 93 ? 8.652 -19.473 6.380 1.00 85.38 93 PRO A O 1
ATOM 733 N N . LYS A 1 94 ? 7.119 -18.352 5.167 1.00 85.81 94 LYS A N 1
ATOM 734 C CA . LYS A 1 94 ? 6.740 -17.403 6.215 1.00 85.81 94 LYS A CA 1
ATOM 735 C C . LYS A 1 94 ? 5.239 -17.469 6.467 1.00 85.81 94 LYS A C 1
ATOM 737 O O . LYS A 1 94 ? 4.471 -17.547 5.505 1.00 85.81 94 LYS A O 1
ATOM 742 N N . PRO A 1 95 ? 4.802 -17.434 7.735 1.00 86.75 95 PRO A N 1
ATOM 743 C CA . PRO A 1 95 ? 3.391 -17.287 8.027 1.00 86.75 95 PRO A CA 1
ATOM 744 C C . PRO A 1 95 ? 2.921 -15.912 7.545 1.00 86.75 95 PRO A C 1
ATOM 746 O O . PRO A 1 95 ? 3.555 -14.891 7.815 1.00 86.75 95 PRO A O 1
ATOM 749 N N . LEU A 1 96 ? 1.798 -15.901 6.832 1.00 89.44 96 LEU A N 1
ATOM 750 C CA . LEU A 1 96 ? 1.074 -14.670 6.551 1.00 89.44 96 LEU A CA 1
ATOM 751 C C . LEU A 1 96 ? 0.267 -14.281 7.785 1.00 89.44 96 LEU A C 1
ATOM 753 O O . LEU A 1 96 ? -0.203 -15.142 8.532 1.00 89.44 96 LEU A O 1
ATOM 757 N N . GLU A 1 97 ? 0.123 -12.980 7.990 1.00 90.00 97 GLU A N 1
ATOM 758 C CA . GLU A 1 97 ? -0.686 -12.451 9.077 1.00 90.00 97 GLU A CA 1
ATOM 759 C C . GLU A 1 97 ? -2.156 -12.854 8.890 1.00 90.00 97 GLU A C 1
ATOM 761 O O . GLU A 1 97 ? -2.674 -12.837 7.772 1.00 90.00 97 GLU A O 1
ATOM 766 N N . ILE A 1 98 ? -2.810 -13.260 9.981 1.00 92.56 98 ILE A N 1
ATOM 767 C CA . ILE A 1 98 ? -4.215 -13.674 9.979 1.00 92.56 98 ILE A CA 1
ATOM 768 C C . ILE A 1 98 ? -5.036 -12.536 10.573 1.00 92.56 98 ILE A C 1
ATOM 770 O O . ILE A 1 98 ? -4.865 -12.186 11.742 1.00 92.56 98 ILE A O 1
ATOM 774 N N . GLY A 1 99 ? -5.919 -11.967 9.758 1.00 93.00 99 GLY A N 1
ATOM 775 C CA . GLY A 1 99 ? -6.927 -11.034 10.226 1.00 93.00 99 GLY A CA 1
ATOM 776 C C . GLY A 1 99 ? -8.119 -11.753 10.851 1.00 93.00 99 GLY A C 1
ATOM 777 O O . GLY A 1 99 ? -8.318 -12.952 10.676 1.00 93.00 99 GLY A O 1
ATOM 778 N N . THR A 1 100 ? -8.941 -11.008 11.583 1.00 96.62 100 THR A N 1
ATOM 779 C CA . THR A 1 100 ? -10.219 -11.504 12.132 1.00 96.62 100 THR A CA 1
ATOM 780 C C . THR A 1 100 ? -11.377 -10.531 11.934 1.00 96.62 100 THR A C 1
ATOM 782 O O . THR A 1 100 ? -12.498 -10.824 12.343 1.00 96.62 100 THR A O 1
ATOM 785 N N . ARG A 1 101 ? -11.116 -9.357 11.349 1.00 96.88 101 ARG A N 1
ATOM 786 C CA . ARG A 1 101 ? -12.082 -8.264 11.249 1.00 96.88 101 ARG A CA 1
ATOM 787 C C . ARG A 1 101 ? -12.293 -7.838 9.808 1.00 96.88 101 ARG A C 1
ATOM 789 O O . ARG A 1 101 ? -11.349 -7.753 9.024 1.00 96.88 101 ARG A O 1
ATOM 796 N N . GLU A 1 102 ? -13.531 -7.486 9.512 1.00 97.62 102 GLU A N 1
ATOM 797 C CA . GLU A 1 102 ? -13.868 -6.652 8.368 1.00 97.62 102 GLU A CA 1
ATOM 798 C C . GLU A 1 102 ? -13.599 -5.195 8.744 1.00 97.62 102 GLU A C 1
ATOM 800 O O . GLU A 1 102 ? -14.008 -4.739 9.814 1.00 97.62 102 GLU A O 1
ATOM 805 N N . VAL A 1 103 ? -12.861 -4.479 7.899 1.00 97.62 103 VAL A N 1
ATOM 806 C CA . VAL A 1 103 ? -12.431 -3.105 8.163 1.00 97.62 103 VAL A CA 1
ATOM 807 C C . VAL A 1 103 ? -12.842 -2.216 7.003 1.00 97.62 103 VAL A C 1
ATOM 809 O O 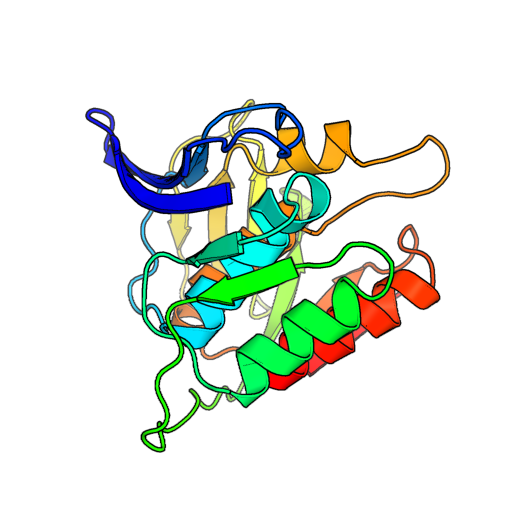. VAL A 1 103 ? -12.474 -2.453 5.854 1.00 97.62 103 VAL A O 1
ATOM 812 N N . HIS A 1 104 ? -13.595 -1.167 7.308 1.00 97.62 104 HIS A N 1
ATOM 813 C CA . HIS A 1 104 ? -14.028 -0.187 6.326 1.00 97.62 104 HIS A CA 1
ATOM 814 C C . HIS A 1 104 ? -12.884 0.762 5.988 1.00 97.62 104 HIS A C 1
ATOM 816 O O . HIS A 1 104 ? -12.352 1.440 6.865 1.00 97.62 104 HIS A O 1
ATOM 822 N N . VAL A 1 105 ? -12.518 0.834 4.714 1.00 97.44 105 VAL A N 1
ATOM 823 C CA . VAL A 1 105 ? -11.471 1.730 4.230 1.00 97.44 105 VAL A CA 1
ATOM 824 C C . VAL A 1 105 ? -12.114 2.937 3.564 1.00 97.44 105 VAL A C 1
ATOM 826 O O . VAL A 1 105 ? -12.937 2.810 2.656 1.00 97.44 105 VAL A O 1
ATOM 829 N N . GLY A 1 106 ? -11.733 4.114 4.047 1.00 95.88 106 GLY A N 1
ATOM 830 C CA . GLY A 1 106 ? -12.224 5.401 3.591 1.00 95.88 106 GLY A CA 1
ATOM 831 C C . GLY A 1 106 ? -11.109 6.353 3.198 1.00 95.88 106 GLY A C 1
ATOM 832 O O . GLY A 1 106 ? -9.996 6.287 3.718 1.00 95.88 106 GLY A O 1
ATOM 833 N N . PHE A 1 107 ? -11.428 7.279 2.300 1.00 94.81 107 PHE A N 1
ATOM 834 C CA . PHE A 1 107 ? -10.467 8.234 1.735 1.00 94.81 107 PHE A CA 1
ATOM 835 C C . PHE A 1 107 ? -10.849 9.691 2.028 1.00 94.81 107 PHE A C 1
ATOM 837 O O . PHE A 1 107 ? -10.415 10.618 1.344 1.00 94.81 107 PHE A O 1
ATOM 844 N N . ASN A 1 108 ? -11.729 9.888 3.011 1.00 92.31 108 ASN A N 1
ATOM 845 C CA . ASN A 1 108 ? -12.205 11.184 3.469 1.00 92.31 108 ASN A CA 1
ATOM 846 C C . ASN A 1 108 ? -12.571 11.122 4.965 1.00 92.31 108 ASN A C 1
ATOM 848 O O . ASN A 1 108 ? -12.549 10.065 5.597 1.00 92.31 108 ASN A O 1
ATOM 852 N N . GLU A 1 109 ? -12.928 12.275 5.521 1.00 88.69 109 GLU A N 1
ATOM 853 C CA . GLU A 1 109 ? -13.332 12.431 6.921 1.00 88.69 109 GLU A CA 1
ATOM 854 C C . GLU A 1 109 ? -14.693 11.807 7.260 1.00 88.69 109 GLU A C 1
ATOM 856 O O . GLU A 1 109 ? -14.925 11.464 8.415 1.00 88.69 109 GLU A O 1
ATOM 861 N N . SER A 1 110 ? -15.590 11.606 6.288 1.00 87.75 110 SER A N 1
ATOM 862 C CA . SER A 1 110 ? -16.914 11.033 6.562 1.00 87.75 110 SER A CA 1
ATOM 863 C C . SER A 1 110 ? -16.871 9.529 6.844 1.00 87.75 110 SER A C 1
ATOM 865 O O . SER A 1 110 ? -17.835 8.973 7.365 1.00 87.75 110 SER A O 1
ATOM 867 N N . ASN A 1 111 ? -15.741 8.873 6.569 1.00 84.12 111 ASN A N 1
ATOM 868 C CA . ASN A 1 111 ? -15.500 7.471 6.904 1.00 84.12 111 ASN A CA 1
ATOM 869 C C . ASN A 1 111 ? -15.008 7.237 8.347 1.00 84.12 111 ASN A C 1
ATOM 871 O O . ASN A 1 111 ? -14.867 6.084 8.769 1.00 84.12 111 ASN A O 1
ATOM 875 N N . LEU A 1 112 ? -14.787 8.302 9.123 1.00 82.31 112 LEU A N 1
ATOM 876 C CA . LEU A 1 112 ? -14.493 8.218 10.553 1.00 82.31 112 LEU A CA 1
ATOM 877 C C . LEU A 1 112 ? -15.746 7.794 11.333 1.00 82.31 112 LEU A C 1
ATOM 879 O O . LEU A 1 112 ? -16.466 8.615 11.895 1.00 82.31 112 LEU A O 1
ATOM 883 N N . SER A 1 113 ? -16.001 6.488 11.377 1.00 80.38 113 SER A N 1
ATOM 884 C CA . SER A 1 113 ? -16.989 5.887 12.272 1.00 80.38 113 SER A CA 1
ATOM 885 C C . SER A 1 113 ? -16.327 5.408 13.565 1.00 80.38 113 SER A C 1
ATOM 887 O O . SER A 1 113 ? -15.205 4.898 13.554 1.00 80.38 113 SER A O 1
ATOM 889 N N . GLN A 1 114 ? -17.020 5.579 14.691 1.00 79.69 114 GLN A N 1
ATOM 890 C CA . GLN A 1 114 ? -16.626 4.975 15.970 1.00 79.69 114 GLN A CA 1
ATOM 891 C C . GLN A 1 114 ? -17.217 3.569 16.139 1.00 79.69 114 GLN A C 1
ATOM 893 O O . GLN A 1 114 ? -16.644 2.739 16.846 1.00 79.69 114 GLN A O 1
ATOM 898 N N . ASP A 1 115 ? -18.321 3.283 15.450 1.00 88.50 115 ASP A N 1
ATOM 899 C CA . ASP A 1 115 ? -19.115 2.072 15.671 1.00 88.50 115 ASP A CA 1
ATOM 900 C C . ASP A 1 115 ? -18.630 0.877 14.848 1.00 88.50 115 ASP A C 1
ATOM 902 O O . ASP A 1 115 ? -18.947 -0.270 15.157 1.00 88.50 115 ASP A O 1
ATOM 906 N N . VAL A 1 116 ? -17.853 1.135 13.797 1.00 93.94 116 VAL A N 1
ATOM 907 C CA . VAL A 1 116 ? -17.421 0.117 12.839 1.00 93.94 116 VAL A CA 1
ATOM 908 C C . VAL A 1 116 ? -15.904 0.160 12.698 1.00 93.94 116 VAL A C 1
ATOM 910 O O . VAL A 1 116 ? -15.352 1.261 12.618 1.00 93.94 116 VAL A O 1
ATOM 913 N N . PRO A 1 117 ? -15.216 -0.998 12.641 1.00 96.88 117 PRO A N 1
ATOM 914 C CA . PRO A 1 117 ? -13.789 -1.025 12.397 1.00 96.88 117 PRO A CA 1
ATOM 915 C C . PRO A 1 117 ? -13.427 -0.266 11.118 1.00 96.88 117 PRO A C 1
ATOM 917 O O . PRO A 1 117 ? -13.908 -0.640 10.048 1.00 96.88 117 PRO A O 1
ATOM 920 N N . SER A 1 118 ? -12.613 0.790 11.194 1.00 97.00 118 SER A N 1
ATOM 921 C CA . SER A 1 118 ? -12.315 1.605 10.010 1.00 97.00 118 SER A CA 1
ATOM 922 C C . SER A 1 118 ? -10.890 2.149 9.935 1.00 97.00 118 SER A C 1
ATOM 924 O O . SER A 1 118 ? -10.237 2.425 10.940 1.00 97.00 118 SER A O 1
ATOM 926 N N . ILE A 1 119 ? -10.401 2.313 8.707 1.00 97.25 119 ILE A N 1
ATOM 927 C CA . ILE A 1 119 ? -9.155 3.009 8.389 1.00 97.25 119 ILE A CA 1
ATOM 928 C C . ILE A 1 119 ? -9.504 4.153 7.441 1.00 97.25 119 ILE A C 1
ATOM 930 O O . ILE A 1 119 ? -10.035 3.926 6.357 1.00 97.25 119 ILE A O 1
ATOM 934 N N . SER A 1 120 ? -9.213 5.385 7.845 1.00 97.25 120 SER A N 1
ATOM 935 C CA . SER A 1 120 ? -9.441 6.588 7.043 1.00 97.25 120 SER A CA 1
ATOM 936 C C . SER A 1 120 ? -8.113 7.229 6.653 1.00 97.25 120 SER A C 1
ATOM 938 O O . SER A 1 120 ? -7.303 7.589 7.506 1.00 97.25 120 SER A O 1
ATOM 940 N N . ILE A 1 121 ? -7.883 7.388 5.354 1.00 97.69 121 ILE A N 1
ATOM 941 C CA . ILE A 1 121 ? -6.685 8.029 4.819 1.00 97.69 121 ILE A CA 1
ATOM 942 C C . ILE A 1 121 ? -7.054 9.465 4.479 1.00 97.69 121 ILE A C 1
ATOM 944 O O . ILE A 1 121 ? -7.831 9.721 3.560 1.00 97.69 121 ILE A O 1
ATOM 948 N N . LEU A 1 122 ? -6.512 10.401 5.253 1.00 97.44 122 LEU A N 1
ATOM 949 C CA . LEU A 1 122 ? -6.821 11.820 5.145 1.00 97.44 122 LEU A CA 1
ATOM 950 C C . LEU A 1 122 ? -5.752 12.531 4.313 1.00 97.44 122 LEU A C 1
ATOM 952 O O . LEU A 1 122 ? -4.563 12.223 4.400 1.00 97.44 122 LEU A O 1
ATOM 956 N N . ALA A 1 123 ? -6.167 13.502 3.501 1.00 97.00 123 ALA A N 1
ATOM 957 C CA . ALA A 1 123 ? -5.239 14.271 2.683 1.00 97.00 123 ALA A CA 1
ATOM 958 C C . ALA A 1 123 ? -4.355 15.178 3.554 1.00 97.00 123 ALA A C 1
ATOM 960 O O . ALA A 1 123 ? -4.858 16.050 4.269 1.00 97.00 123 ALA A O 1
ATOM 961 N N . ALA A 1 124 ? -3.034 15.027 3.428 1.00 96.38 124 ALA A N 1
ATOM 962 C CA . ALA A 1 124 ? -2.045 15.834 4.152 1.00 96.38 124 ALA A CA 1
ATOM 963 C C . ALA A 1 124 ? -2.074 17.341 3.803 1.00 96.38 12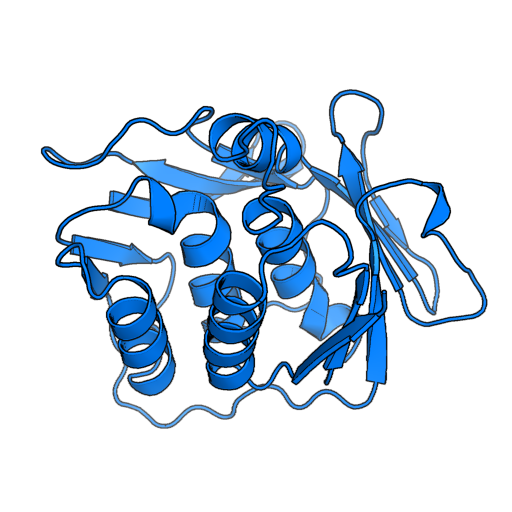4 ALA A C 1
ATOM 965 O O . ALA A 1 124 ? -1.406 18.140 4.448 1.00 96.38 124 ALA A O 1
ATOM 966 N N . SER A 1 125 ? -2.852 17.758 2.795 1.00 95.25 125 SER A N 1
ATOM 967 C CA . SER A 1 125 ? -3.109 19.176 2.502 1.00 95.25 125 SER A CA 1
ATOM 968 C C . SER A 1 125 ? -4.034 19.854 3.520 1.00 95.25 125 SER A C 1
ATOM 970 O O . SER A 1 125 ? -4.024 21.079 3.623 1.00 95.25 125 SER A O 1
ATOM 972 N N . HIS A 1 126 ? -4.850 19.080 4.243 1.00 95.62 126 HIS A N 1
ATOM 973 C CA . HIS A 1 126 ? -5.846 19.586 5.198 1.00 95.62 126 HIS A CA 1
ATOM 974 C C . HIS A 1 126 ? -5.656 19.037 6.613 1.00 95.62 126 HIS A C 1
ATOM 976 O O . HIS A 1 126 ? -6.123 19.647 7.572 1.00 95.62 126 HIS A O 1
ATOM 982 N N . TRP A 1 127 ? -4.972 17.901 6.744 1.00 96.25 127 TRP A N 1
ATOM 983 C CA . TRP A 1 127 ? -4.812 17.173 7.996 1.00 96.25 127 TRP A CA 1
ATOM 984 C C . TRP A 1 127 ? -3.338 16.934 8.304 1.00 96.25 127 TRP A C 1
ATOM 986 O O . TRP A 1 127 ? -2.526 16.785 7.396 1.00 96.25 127 TRP A O 1
ATOM 996 N N . THR A 1 128 ? -3.009 16.850 9.591 1.00 95.44 128 THR A N 1
ATOM 997 C CA . THR A 1 128 ? -1.697 16.401 10.064 1.00 95.44 128 THR A CA 1
ATOM 998 C C . THR A 1 128 ? -1.854 15.497 11.283 1.00 95.44 128 THR A C 1
ATOM 1000 O O . THR A 1 128 ? -2.784 15.661 12.076 1.00 95.44 128 THR A O 1
ATOM 1003 N N . GLY A 1 129 ? -0.949 14.536 11.423 1.00 95.56 129 GLY A N 1
ATOM 1004 C CA . GLY A 1 129 ? -0.943 13.538 12.478 1.00 95.56 129 GLY A CA 1
ATOM 1005 C C . GLY A 1 129 ? -1.797 12.312 12.161 1.00 95.56 129 GLY A C 1
ATOM 1006 O O . GLY A 1 129 ? -2.169 12.026 11.020 1.00 95.56 129 GLY A O 1
ATOM 1007 N N . ALA A 1 130 ? -2.102 11.568 13.219 1.00 95.44 130 ALA A N 1
ATOM 1008 C CA . ALA A 1 130 ? -3.018 10.443 13.184 1.00 95.44 130 ALA A CA 1
ATOM 1009 C C . ALA A 1 130 ? -3.906 10.450 14.427 1.00 95.44 130 ALA A C 1
ATOM 1011 O O . ALA A 1 130 ? -3.487 10.866 15.509 1.00 95.44 130 ALA A O 1
ATOM 1012 N N . ILE A 1 131 ? -5.131 9.964 14.267 1.00 94.94 131 ILE A N 1
ATOM 1013 C CA . ILE A 1 131 ? -6.099 9.779 15.342 1.00 94.94 131 ILE A CA 1
ATOM 1014 C C . ILE A 1 131 ? -6.395 8.289 15.416 1.00 94.94 131 ILE A C 1
ATOM 1016 O O . ILE A 1 131 ? -6.789 7.679 14.426 1.00 94.94 131 ILE A O 1
ATOM 1020 N N . ARG A 1 132 ? -6.215 7.700 16.596 1.00 93.62 132 ARG A N 1
ATOM 1021 C CA . ARG A 1 132 ? -6.491 6.286 16.844 1.00 93.62 132 ARG A CA 1
ATOM 1022 C C . ARG A 1 132 ? -7.543 6.147 17.933 1.00 93.62 132 ARG A C 1
ATOM 1024 O O . ARG A 1 132 ? -7.401 6.712 19.014 1.00 93.62 132 ARG A O 1
ATOM 1031 N N . SER A 1 133 ? -8.574 5.368 17.643 1.00 92.44 133 SER A N 1
ATOM 1032 C CA . SER A 1 133 ? -9.558 4.878 18.602 1.00 92.44 133 SER A CA 1
ATOM 1033 C C . SER A 1 133 ? -9.375 3.365 18.812 1.00 92.44 133 SER A C 1
ATOM 1035 O O . SER A 1 133 ? -8.410 2.765 18.332 1.00 92.44 133 SER A O 1
ATOM 1037 N N . LEU A 1 134 ? -10.284 2.729 19.554 1.00 90.94 134 LEU A N 1
ATOM 1038 C CA . LEU A 1 134 ? -10.277 1.272 19.745 1.00 90.94 134 LEU A CA 1
ATOM 1039 C C . LEU A 1 134 ? -10.668 0.503 18.471 1.00 90.94 134 LEU A C 1
ATOM 1041 O O . LEU A 1 134 ? -10.268 -0.650 18.296 1.00 90.94 134 LEU A O 1
ATOM 1045 N N . SER A 1 135 ? -11.469 1.132 17.612 1.00 93.50 135 SER A N 1
ATOM 1046 C CA . SER A 1 135 ? -12.056 0.549 16.404 1.00 93.50 135 SER A CA 1
ATOM 1047 C C . SER A 1 135 ? -11.659 1.302 15.138 1.00 93.50 135 SER A C 1
ATOM 1049 O O . SER A 1 135 ? -11.943 0.825 14.053 1.00 93.50 135 SER A O 1
ATOM 1051 N N . SER A 1 136 ? -10.981 2.440 15.208 1.00 95.44 136 SER A N 1
ATOM 1052 C CA . SER A 1 136 ? -10.675 3.210 14.006 1.00 95.44 136 SER A CA 1
ATOM 1053 C C . SER A 1 136 ? -9.323 3.895 14.041 1.00 95.44 136 SER A C 1
ATOM 1055 O O . SER A 1 136 ? -8.812 4.263 15.099 1.00 95.44 136 SER A O 1
ATOM 1057 N N . ILE A 1 137 ? -8.736 4.058 12.860 1.00 96.06 137 ILE A N 1
ATOM 1058 C CA . ILE A 1 137 ? -7.494 4.797 12.648 1.00 96.06 137 ILE A CA 1
ATOM 1059 C C . ILE A 1 137 ? -7.731 5.793 11.520 1.00 96.06 137 ILE A C 1
ATOM 1061 O O . ILE A 1 137 ? -8.150 5.412 10.432 1.00 96.06 137 ILE A O 1
ATOM 1065 N N . ALA A 1 138 ? -7.429 7.061 11.761 1.00 97.12 138 ALA A N 1
ATOM 1066 C CA . ALA A 1 138 ? -7.246 8.052 10.715 1.00 97.12 138 ALA A CA 1
ATOM 1067 C C . ALA A 1 138 ? -5.788 8.477 10.654 1.00 97.12 138 ALA A C 1
ATOM 1069 O O . ALA A 1 138 ? -5.196 8.788 11.685 1.00 97.12 138 ALA A O 1
ATOM 1070 N N . VAL A 1 139 ? -5.221 8.522 9.454 1.00 97.31 139 VAL A N 1
ATOM 1071 C CA . VAL A 1 139 ? -3.829 8.922 9.232 1.00 97.31 139 VAL A CA 1
ATOM 1072 C C . VAL A 1 139 ? -3.744 9.907 8.075 1.00 97.31 139 VAL A C 1
ATOM 1074 O O . VAL A 1 139 ? -4.326 9.682 7.011 1.00 97.31 139 VAL A O 1
ATOM 1077 N N . ALA A 1 140 ? -3.030 11.011 8.287 1.00 97.75 140 ALA A N 1
ATOM 1078 C CA . ALA A 1 140 ? -2.723 11.957 7.226 1.00 97.75 140 ALA A CA 1
ATOM 1079 C C . ALA A 1 140 ? -1.620 11.402 6.310 1.00 97.75 140 ALA A C 1
ATOM 1081 O O . ALA A 1 140 ? -0.610 10.869 6.780 1.00 97.75 140 ALA A O 1
ATOM 1082 N N . SER A 1 141 ? -1.818 11.520 4.995 1.00 98.12 141 SER A N 1
ATOM 1083 C CA . SER A 1 141 ? -0.857 11.083 3.982 1.00 98.12 141 SER A CA 1
ATOM 1084 C C . SER A 1 141 ? -0.927 11.929 2.710 1.00 98.12 141 SER A C 1
ATOM 1086 O O . SER A 1 141 ? -1.977 12.471 2.351 1.00 98.12 141 SER A O 1
ATOM 1088 N N . ASN A 1 142 ? 0.188 12.010 1.981 1.00 97.94 142 ASN A N 1
ATOM 1089 C CA . ASN A 1 142 ? 0.232 12.589 0.635 1.00 97.94 142 ASN A CA 1
ATOM 1090 C C . ASN A 1 142 ? -0.207 11.608 -0.474 1.00 97.94 142 ASN A C 1
ATOM 1092 O O . ASN A 1 142 ? -0.112 11.949 -1.651 1.00 97.94 142 ASN A O 1
ATOM 1096 N N . ALA A 1 143 ? -0.725 10.425 -0.121 1.00 97.81 143 ALA A N 1
ATOM 1097 C CA . ALA A 1 143 ? -1.235 9.415 -1.052 1.00 97.81 143 ALA A CA 1
ATOM 1098 C C . ALA A 1 143 ? -2.195 9.967 -2.121 1.00 97.81 143 ALA A C 1
ATOM 1100 O O . ALA A 1 143 ? -2.149 9.552 -3.277 1.00 97.81 143 ALA A O 1
ATOM 1101 N N . PHE A 1 144 ? -3.016 10.958 -1.762 1.00 96.56 144 PHE A N 1
ATOM 1102 C CA . PHE A 1 144 ? -3.958 11.591 -2.687 1.00 96.56 144 PHE A CA 1
ATOM 1103 C C . PHE A 1 144 ? -3.278 12.191 -3.933 1.00 96.56 144 PHE A C 1
ATOM 1105 O O . PHE A 1 144 ? -3.893 12.236 -4.994 1.00 96.56 144 PHE A O 1
ATOM 1112 N N . ALA A 1 145 ? -2.018 12.638 -3.834 1.00 96.81 145 ALA A N 1
ATOM 1113 C CA . ALA A 1 145 ? -1.285 13.215 -4.962 1.00 96.81 145 ALA A CA 1
ATOM 1114 C C . ALA A 1 145 ? -0.935 12.155 -6.022 1.00 96.81 145 ALA A C 1
ATOM 1116 O O . ALA A 1 145 ? -0.997 12.424 -7.221 1.00 96.81 145 ALA A O 1
ATOM 1117 N N . PHE A 1 146 ? -0.615 10.938 -5.577 1.00 97.50 146 PHE A N 1
ATOM 1118 C CA . PHE A 1 146 ? -0.336 9.778 -6.428 1.00 97.50 146 PHE A CA 1
ATOM 1119 C C . PHE A 1 146 ? -1.597 9.291 -7.138 1.00 97.50 146 PHE A C 1
ATOM 1121 O O . PHE A 1 146 ? -1.594 9.061 -8.350 1.00 97.50 146 PHE A O 1
ATOM 1128 N N . ASP A 1 147 ? -2.694 9.199 -6.391 1.00 95.62 147 ASP A N 1
ATOM 1129 C CA . ASP A 1 147 ? -3.985 8.805 -6.942 1.00 95.62 147 ASP A CA 1
ATOM 1130 C C . ASP A 1 147 ? -4.515 9.860 -7.919 1.00 95.62 147 ASP A C 1
ATOM 1132 O O . ASP A 1 147 ? -4.990 9.508 -8.996 1.00 95.62 147 ASP A O 1
ATOM 1136 N N . PHE A 1 148 ? -4.348 11.155 -7.632 1.00 94.81 148 PHE A N 1
ATOM 1137 C CA . PHE A 1 148 ? -4.701 12.224 -8.569 1.00 94.81 148 PHE A CA 1
ATOM 1138 C C . PHE A 1 148 ? -3.900 12.142 -9.876 1.00 94.81 148 PHE A C 1
ATOM 1140 O O . PHE A 1 148 ? -4.484 12.245 -10.951 1.00 94.81 148 PHE A O 1
ATOM 1147 N N . ALA A 1 149 ? -2.587 11.898 -9.804 1.00 94.50 149 ALA A N 1
ATOM 1148 C CA . ALA A 1 149 ? -1.722 11.805 -10.983 1.00 94.50 149 ALA A CA 1
ATOM 1149 C C . ALA A 1 149 ? -2.023 10.595 -11.888 1.00 94.50 149 ALA A C 1
ATOM 1151 O O . ALA A 1 149 ? -1.684 10.617 -13.069 1.00 94.50 149 ALA A O 1
ATOM 1152 N N . THR A 1 150 ? -2.639 9.543 -11.342 1.00 92.62 150 THR A N 1
ATOM 1153 C CA . THR A 1 150 ? -3.002 8.316 -12.079 1.00 92.62 150 THR A CA 1
ATOM 1154 C C . THR A 1 150 ? -4.486 8.235 -12.429 1.00 92.62 150 THR A C 1
ATOM 1156 O O . THR A 1 150 ? -4.896 7.369 -13.203 1.00 92.62 150 THR A O 1
ATOM 1159 N N . SER A 1 151 ? -5.303 9.132 -11.878 1.00 92.06 151 SER A N 1
ATOM 1160 C CA . SER A 1 151 ? -6.733 9.198 -12.162 1.00 92.06 151 SER A CA 1
ATOM 1161 C C . SER A 1 151 ? -7.004 9.851 -13.517 1.00 92.06 151 SER A C 1
ATOM 1163 O O . SER A 1 151 ? -6.261 10.706 -13.992 1.00 92.06 151 SER A O 1
ATOM 1165 N N . SER A 1 152 ? -8.124 9.471 -14.127 1.00 88.50 152 SER A N 1
ATOM 1166 C CA . SER A 1 152 ? -8.685 10.137 -15.305 1.00 88.50 152 SER A CA 1
ATOM 1167 C C . SER A 1 152 ? -10.070 10.692 -14.970 1.00 88.50 152 SER A C 1
ATOM 1169 O O . SER A 1 152 ? -10.655 10.320 -13.954 1.00 88.50 152 SER A O 1
ATOM 1171 N N . GLU A 1 153 ? -10.648 11.524 -15.843 1.00 80.25 153 GLU A N 1
ATOM 1172 C CA . GLU A 1 153 ? -12.010 12.064 -15.658 1.00 80.25 153 GLU A CA 1
ATOM 1173 C C . GLU A 1 153 ? -13.072 10.981 -15.390 1.00 80.25 153 GLU A C 1
ATOM 1175 O O . GLU A 1 153 ? -14.103 11.257 -14.781 1.00 80.25 153 GLU A O 1
ATOM 1180 N N . ARG A 1 154 ? -12.832 9.745 -15.850 1.00 77.19 154 ARG A N 1
ATOM 1181 C CA . ARG A 1 154 ? -13.773 8.621 -15.741 1.00 77.19 154 ARG A CA 1
ATOM 1182 C C . ARG A 1 154 ? -13.366 7.563 -14.722 1.00 77.19 154 ARG A C 1
ATOM 1184 O O . ARG A 1 154 ? -14.185 6.705 -14.408 1.00 77.19 154 ARG A O 1
ATOM 1191 N N . THR A 1 155 ? -12.122 7.575 -14.247 1.00 83.81 155 THR A N 1
ATOM 1192 C CA . THR A 1 155 ? -11.575 6.499 -13.413 1.00 83.81 155 THR A CA 1
ATOM 1193 C C . THR A 1 155 ? -10.791 7.079 -12.253 1.00 83.81 155 THR A C 1
ATOM 1195 O O . THR A 1 155 ? -9.769 7.735 -12.457 1.00 83.81 155 THR A O 1
ATOM 1198 N N . GLN A 1 156 ? -11.249 6.798 -11.036 1.00 88.69 156 GLN A N 1
ATOM 1199 C CA . GLN A 1 156 ? -10.524 7.170 -9.832 1.00 88.69 156 GLN A CA 1
ATOM 1200 C C . GLN A 1 156 ? -9.532 6.062 -9.472 1.00 88.69 156 GLN A C 1
ATOM 1202 O O . GLN A 1 156 ? -9.924 4.910 -9.281 1.00 88.69 156 GLN A O 1
ATOM 1207 N N . SER A 1 157 ? -8.254 6.415 -9.382 1.00 93.12 157 SER A N 1
ATOM 1208 C CA . SER A 1 157 ? -7.242 5.558 -8.771 1.00 93.12 157 SER A CA 1
ATOM 1209 C C . SER A 1 157 ? -7.356 5.657 -7.252 1.00 93.12 157 SER A C 1
ATOM 1211 O O . SER A 1 157 ? -7.632 6.730 -6.718 1.00 93.12 157 SER A O 1
ATOM 1213 N N . ILE A 1 158 ? -7.178 4.531 -6.568 1.00 96.00 158 ILE A N 1
ATOM 1214 C CA . ILE A 1 158 ? -7.169 4.455 -5.099 1.00 96.00 158 ILE A CA 1
ATOM 1215 C C . ILE A 1 158 ? -5.925 3.733 -4.581 1.00 96.00 158 ILE A C 1
ATOM 1217 O O . ILE A 1 158 ? -5.870 3.348 -3.416 1.00 96.00 158 ILE A O 1
ATOM 1221 N N . ARG A 1 159 ? -4.963 3.427 -5.459 1.00 97.06 159 ARG A N 1
ATOM 1222 C CA . ARG A 1 159 ? -3.880 2.495 -5.137 1.00 97.06 159 ARG A CA 1
ATOM 1223 C C . ARG A 1 159 ? -2.964 3.057 -4.064 1.00 97.06 159 ARG A C 1
ATOM 1225 O O . ARG A 1 159 ? -2.620 2.329 -3.139 1.00 97.06 159 ARG A O 1
ATOM 1232 N N . ALA A 1 160 ? -2.599 4.332 -4.141 1.00 97.88 160 ALA A N 1
ATOM 1233 C CA . ALA A 1 160 ? -1.700 4.921 -3.159 1.00 97.88 160 ALA A CA 1
ATOM 1234 C C . ALA A 1 160 ? -2.388 5.096 -1.802 1.00 97.88 160 ALA A C 1
ATOM 1236 O O . ALA A 1 160 ? -1.781 4.836 -0.764 1.00 97.88 160 ALA A O 1
ATOM 1237 N N . GLN A 1 161 ? -3.666 5.479 -1.776 1.00 97.75 161 GLN A N 1
ATOM 1238 C CA . GLN A 1 161 ? -4.425 5.518 -0.526 1.00 97.75 161 GLN A CA 1
ATOM 1239 C C . GLN A 1 161 ? -4.629 4.113 0.058 1.00 97.75 161 GLN A C 1
ATOM 1241 O O . GLN A 1 161 ? -4.481 3.910 1.264 1.00 97.75 161 GLN A O 1
ATOM 1246 N N . LEU A 1 162 ? -4.891 3.118 -0.789 1.00 98.12 162 LEU A N 1
ATOM 1247 C CA . LEU A 1 162 ? -4.986 1.721 -0.381 1.00 98.12 162 LEU A CA 1
ATOM 1248 C C . LEU A 1 162 ? -3.648 1.185 0.139 1.00 98.12 162 LEU A C 1
ATOM 1250 O O . LEU A 1 162 ? -3.648 0.418 1.096 1.00 98.12 162 LEU A O 1
ATOM 1254 N N . ALA A 1 163 ? -2.516 1.617 -0.422 1.00 98.31 163 ALA A N 1
ATOM 1255 C CA . ALA A 1 163 ? -1.191 1.278 0.091 1.00 98.31 163 ALA A CA 1
ATOM 1256 C C . ALA A 1 163 ? -1.057 1.663 1.568 1.00 98.31 163 ALA A C 1
ATOM 1258 O O . ALA A 1 163 ? -0.635 0.849 2.387 1.00 98.31 163 ALA A O 1
ATOM 1259 N N . VAL A 1 164 ? -1.487 2.876 1.923 1.00 98.25 164 VAL A N 1
ATOM 1260 C CA . VAL A 1 164 ? -1.511 3.326 3.318 1.00 98.25 164 VAL A CA 1
ATOM 1261 C C . VAL A 1 164 ? -2.451 2.454 4.152 1.00 98.25 164 VAL A C 1
ATOM 1263 O O . VAL A 1 164 ? -2.060 2.010 5.226 1.00 98.25 164 VAL A O 1
ATOM 1266 N N . ALA A 1 165 ? -3.647 2.126 3.654 1.00 98.06 165 ALA A N 1
ATOM 1267 C CA . ALA A 1 165 ? -4.572 1.242 4.369 1.00 98.06 165 ALA A CA 1
ATOM 1268 C C . ALA A 1 165 ? -3.956 -0.138 4.675 1.00 98.06 165 ALA A C 1
ATOM 1270 O O . ALA A 1 165 ? -4.084 -0.647 5.787 1.00 98.06 165 ALA A O 1
ATOM 1271 N N . VAL A 1 166 ? -3.245 -0.721 3.704 1.00 98.06 166 VAL A N 1
ATOM 1272 C CA . VAL A 1 166 ? -2.565 -2.019 3.831 1.00 98.06 166 VAL A CA 1
ATOM 1273 C C . VAL A 1 166 ? -1.490 -1.991 4.920 1.00 98.06 166 VAL A C 1
ATOM 1275 O O . VAL A 1 166 ? -1.367 -2.962 5.666 1.00 98.06 166 VAL A O 1
ATOM 1278 N N . LEU A 1 167 ? -0.754 -0.884 5.066 1.00 97.56 167 LEU A N 1
ATOM 1279 C CA . LEU A 1 167 ? 0.242 -0.731 6.134 1.00 97.56 167 LEU A CA 1
ATOM 1280 C C . LEU A 1 167 ? -0.386 -0.806 7.531 1.00 97.56 167 LEU A C 1
ATOM 1282 O O . LEU A 1 167 ? 0.207 -1.384 8.436 1.00 97.56 167 LEU A O 1
ATOM 1286 N N . PHE A 1 168 ? -1.601 -0.279 7.695 1.00 97.44 168 PHE A N 1
ATOM 1287 C CA . PHE A 1 168 ? -2.349 -0.306 8.958 1.00 97.44 168 PHE A CA 1
ATOM 1288 C C . PHE A 1 168 ? -3.259 -1.536 9.116 1.00 97.44 168 PHE A C 1
ATOM 1290 O O . PHE A 1 168 ? -3.976 -1.652 10.111 1.00 97.44 168 PHE A O 1
ATOM 1297 N N . ALA A 1 169 ? -3.232 -2.485 8.175 1.00 97.19 169 ALA A N 1
ATOM 1298 C CA . ALA A 1 169 ? -4.074 -3.678 8.232 1.00 97.19 169 ALA A CA 1
ATOM 1299 C C . ALA A 1 169 ? -3.803 -4.525 9.488 1.00 97.19 169 ALA A C 1
ATOM 1301 O O . ALA A 1 169 ? -4.745 -5.036 10.097 1.00 97.19 169 ALA A O 1
ATOM 1302 N N . GLY A 1 170 ? -2.535 -4.663 9.893 1.00 96.12 170 GLY A N 1
ATOM 1303 C CA . GLY A 1 170 ? -2.157 -5.444 11.079 1.00 96.12 170 GLY A CA 1
ATOM 1304 C C . GLY A 1 170 ? -2.642 -4.808 12.378 1.00 96.12 170 GLY A C 1
ATOM 1305 O O . GLY A 1 170 ? -3.266 -5.462 13.215 1.00 96.12 170 GLY A O 1
ATOM 1306 N N . ASP A 1 171 ? -2.510 -3.486 12.469 1.00 95.69 171 ASP A N 1
ATOM 1307 C CA . ASP A 1 171 ? -2.977 -2.685 13.601 1.00 95.69 171 ASP A CA 1
ATOM 1308 C C . ASP A 1 171 ? -4.480 -2.813 13.866 1.00 95.69 171 ASP A C 1
ATOM 1310 O O . ASP A 1 171 ? -4.919 -2.647 15.007 1.00 95.69 171 ASP A O 1
ATOM 1314 N N . MET A 1 172 ? -5.250 -3.102 12.816 1.00 96.00 172 MET A N 1
ATOM 1315 C CA . MET A 1 172 ? -6.696 -3.304 12.863 1.00 96.00 172 MET A CA 1
ATOM 1316 C C . MET A 1 172 ? -7.107 -4.778 12.845 1.00 96.00 172 MET A C 1
ATOM 1318 O O . MET A 1 172 ? -8.303 -5.071 12.863 1.00 96.00 172 MET A O 1
ATOM 1322 N N . SER A 1 173 ? -6.143 -5.706 12.813 1.00 96.12 173 SER A N 1
ATOM 1323 C CA . SER A 1 173 ? -6.379 -7.142 12.612 1.00 96.12 173 SER A CA 1
ATOM 1324 C C . SER A 1 173 ? -7.301 -7.414 11.414 1.00 96.12 173 SER A C 1
ATOM 1326 O O . SER A 1 173 ? -8.198 -8.260 11.481 1.00 96.12 173 SER A O 1
ATOM 1328 N N . ALA A 1 174 ? -7.105 -6.656 10.333 1.00 97.19 174 ALA A N 1
ATOM 1329 C CA . ALA A 1 174 ? -7.938 -6.704 9.145 1.00 97.19 174 ALA A CA 1
ATOM 1330 C C . ALA A 1 174 ? -7.733 -8.024 8.395 1.00 97.19 174 ALA A C 1
ATOM 1332 O O . ALA A 1 174 ? -6.601 -8.392 8.057 1.00 97.19 174 ALA A O 1
ATOM 1333 N N . ASP A 1 175 ? -8.843 -8.718 8.152 1.00 97.69 175 ASP A N 1
ATOM 1334 C CA . ASP A 1 175 ? -8.934 -9.865 7.246 1.00 97.69 175 ASP A CA 1
ATOM 1335 C C . ASP A 1 175 ? -9.496 -9.438 5.894 1.00 97.69 175 ASP A C 1
ATOM 1337 O O . ASP A 1 175 ? -9.005 -9.863 4.857 1.00 97.69 175 ASP A O 1
ATOM 1341 N N . THR A 1 176 ? -10.494 -8.552 5.905 1.00 98.31 176 THR A N 1
ATOM 1342 C CA . THR A 1 176 ? -11.166 -8.063 4.701 1.00 98.31 176 THR A CA 1
ATOM 1343 C C . THR A 1 176 ? -11.319 -6.550 4.752 1.00 98.31 176 THR A C 1
ATOM 1345 O O . THR A 1 176 ? -11.695 -5.988 5.781 1.00 98.31 176 THR A O 1
ATOM 1348 N N . PHE A 1 177 ? -11.049 -5.885 3.632 1.00 98.31 177 PHE A N 1
ATOM 1349 C CA . PHE A 1 177 ? -11.341 -4.472 3.439 1.00 98.31 177 PHE A CA 1
ATOM 1350 C C . PHE A 1 177 ? -12.680 -4.268 2.747 1.00 98.31 177 PHE A C 1
ATOM 1352 O O . PHE A 1 177 ? -12.921 -4.822 1.679 1.00 98.31 177 PHE A O 1
ATOM 1359 N N . ILE A 1 178 ? -13.517 -3.416 3.334 1.00 97.88 178 ILE A N 1
ATOM 1360 C CA . ILE A 1 178 ? -14.782 -2.973 2.751 1.00 97.88 178 ILE A CA 1
ATOM 1361 C C . ILE A 1 178 ? -14.600 -1.537 2.270 1.00 97.88 178 ILE A C 1
ATOM 1363 O O . ILE A 1 178 ? -14.250 -0.662 3.059 1.00 97.88 178 ILE A O 1
ATOM 1367 N N . MET A 1 179 ? -14.822 -1.271 0.986 1.00 95.75 179 MET A N 1
ATOM 1368 C CA . MET A 1 179 ? -14.621 0.066 0.417 1.00 95.75 179 MET A CA 1
ATOM 1369 C C . MET A 1 179 ? -15.656 0.406 -0.650 1.00 95.75 179 MET A C 1
ATOM 1371 O O . MET A 1 179 ? -16.210 -0.476 -1.304 1.00 95.75 179 MET A O 1
ATOM 1375 N N . ASN A 1 180 ? -15.901 1.702 -0.850 1.00 94.44 180 ASN A N 1
ATOM 1376 C CA . ASN A 1 180 ? -16.794 2.159 -1.909 1.00 94.44 180 ASN A CA 1
ATOM 1377 C C . ASN A 1 180 ? -16.129 1.952 -3.280 1.00 94.44 180 ASN A C 1
ATOM 1379 O O . ASN A 1 180 ? -15.098 2.555 -3.580 1.00 94.44 180 ASN A O 1
ATOM 1383 N N . GLY A 1 181 ? -16.731 1.099 -4.106 1.00 92.00 181 GLY A N 1
ATOM 1384 C CA . GLY A 1 181 ? -16.250 0.767 -5.439 1.00 92.00 181 GLY A CA 1
ATOM 1385 C C . GLY A 1 181 ? -16.854 1.601 -6.562 1.00 92.00 181 GLY A C 1
ATOM 1386 O O . GLY A 1 181 ? -16.367 1.490 -7.683 1.00 92.00 181 GLY A O 1
ATOM 1387 N N . SER A 1 182 ? -17.877 2.425 -6.317 1.00 91.94 182 SER A N 1
ATOM 1388 C CA . SER A 1 182 ? -18.722 3.057 -7.353 1.00 91.94 182 SER A CA 1
ATOM 1389 C C . SER A 1 182 ? -17.962 3.765 -8.489 1.00 91.94 182 SER A C 1
ATOM 1391 O O . SER A 1 182 ? -18.442 3.809 -9.619 1.00 91.94 182 SER A O 1
ATOM 1393 N N . ARG A 1 1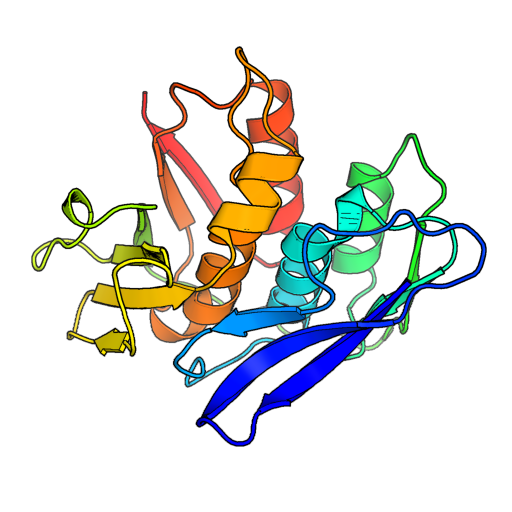83 ? -16.755 4.286 -8.222 1.00 90.12 183 ARG A N 1
ATOM 1394 C CA . ARG A 1 183 ? -15.892 4.997 -9.192 1.00 90.12 183 ARG A CA 1
ATOM 1395 C C . ARG A 1 183 ? -14.680 4.200 -9.688 1.00 90.12 183 ARG A C 1
ATOM 1397 O O . ARG A 1 183 ? -13.852 4.734 -10.428 1.00 90.12 183 ARG A O 1
ATOM 1404 N N . ILE A 1 184 ? -14.566 2.941 -9.277 1.00 93.69 184 ILE A N 1
ATOM 1405 C CA . ILE A 1 184 ? -13.467 2.036 -9.610 1.00 93.69 184 ILE A CA 1
ATOM 1406 C C . ILE A 1 184 ? -13.967 1.048 -10.670 1.00 93.69 184 ILE A C 1
ATOM 1408 O O . ILE A 1 184 ? -14.922 0.311 -10.402 1.00 93.69 184 ILE A O 1
ATOM 1412 N N . PRO A 1 185 ? -13.338 0.997 -11.856 1.00 93.69 185 PRO A N 1
ATOM 1413 C CA . PRO A 1 185 ? -13.683 0.024 -12.886 1.00 93.69 185 PRO A CA 1
ATOM 1414 C C . PRO A 1 185 ? -13.567 -1.422 -12.392 1.00 93.69 185 PRO A C 1
ATOM 1416 O O . PRO A 1 185 ? -12.646 -1.753 -11.651 1.00 93.69 185 PRO A O 1
ATOM 1419 N N . GLU A 1 186 ? -14.445 -2.306 -12.864 1.00 94.38 186 GLU A N 1
ATOM 1420 C CA . GLU A 1 186 ? -14.487 -3.719 -12.449 1.00 94.38 186 GLU A CA 1
ATOM 1421 C C . GLU A 1 186 ? -13.144 -4.447 -12.626 1.00 94.38 186 GLU A C 1
ATOM 1423 O O . GLU A 1 186 ? -12.656 -5.074 -11.691 1.00 94.38 186 GLU A O 1
ATOM 1428 N N . HIS A 1 187 ? -12.474 -4.267 -13.768 1.00 93.88 187 HIS A N 1
ATOM 1429 C CA . HIS A 1 187 ? -11.152 -4.861 -14.006 1.00 93.88 187 HIS A CA 1
ATOM 1430 C C . HIS A 1 187 ? -10.095 -4.404 -12.988 1.00 93.88 187 HIS A C 1
ATOM 1432 O O . HIS A 1 187 ? -9.171 -5.146 -12.669 1.00 93.88 187 HIS A O 1
ATOM 1438 N N . GLU A 1 188 ? -10.209 -3.178 -12.477 1.00 94.50 188 GLU A N 1
ATOM 1439 C CA . GLU A 1 188 ? -9.296 -2.654 -11.467 1.00 94.50 188 GLU A CA 1
ATOM 1440 C C . GLU A 1 188 ? -9.646 -3.199 -10.076 1.00 94.50 188 GLU A C 1
ATOM 1442 O O . GLU A 1 188 ? -8.745 -3.552 -9.316 1.00 94.50 188 GLU A O 1
ATOM 1447 N N . ARG A 1 189 ? -10.944 -3.376 -9.779 1.00 96.06 189 ARG A N 1
ATOM 1448 C CA . ARG A 1 189 ? -11.420 -4.067 -8.568 1.00 96.06 189 ARG A CA 1
ATOM 1449 C C . ARG A 1 189 ? -10.862 -5.494 -8.489 1.00 96.06 189 ARG A C 1
ATOM 1451 O O . ARG A 1 189 ? -10.336 -5.885 -7.450 1.00 96.06 189 ARG A O 1
ATOM 1458 N N . GLU A 1 190 ? -10.911 -6.246 -9.590 1.00 96.19 190 GLU A N 1
ATOM 1459 C CA . GLU A 1 190 ? -10.369 -7.612 -9.677 1.00 96.19 190 GLU A CA 1
ATOM 1460 C C . GLU A 1 190 ? -8.852 -7.657 -9.464 1.00 96.19 190 GLU A C 1
ATOM 1462 O O . GLU A 1 190 ? -8.345 -8.507 -8.729 1.00 96.19 190 GLU A O 1
ATOM 1467 N N . ARG A 1 191 ? -8.119 -6.723 -10.080 1.00 95.75 191 ARG A N 1
ATOM 1468 C CA . ARG A 1 191 ? -6.662 -6.603 -9.929 1.00 95.75 191 ARG A CA 1
ATOM 1469 C C . ARG A 1 191 ? -6.265 -6.309 -8.487 1.00 95.75 191 ARG A C 1
ATOM 1471 O O . ARG A 1 191 ? -5.394 -6.984 -7.940 1.00 95.75 191 ARG A O 1
ATOM 1478 N N . ILE A 1 192 ? -6.941 -5.350 -7.855 1.00 97.06 192 ILE A N 1
ATOM 1479 C CA . ILE A 1 192 ? -6.735 -5.008 -6.446 1.00 97.06 192 ILE A CA 1
ATOM 1480 C C . ILE A 1 192 ? -7.041 -6.212 -5.548 1.00 97.06 192 ILE A C 1
ATOM 1482 O O . ILE A 1 192 ? -6.226 -6.553 -4.691 1.00 97.06 192 ILE A O 1
ATOM 1486 N N . ALA A 1 193 ? -8.170 -6.891 -5.762 1.00 97.56 193 ALA A N 1
ATOM 1487 C CA . ALA A 1 193 ? -8.538 -8.069 -4.982 1.00 97.56 193 ALA A CA 1
ATOM 1488 C C . ALA A 1 193 ? -7.500 -9.195 -5.121 1.00 97.56 193 ALA A C 1
ATOM 1490 O O . ALA A 1 193 ? -7.092 -9.783 -4.122 1.00 97.56 193 ALA A O 1
ATOM 1491 N N . ALA A 1 194 ? -7.014 -9.462 -6.338 1.00 96.94 194 ALA A N 1
ATOM 1492 C CA . ALA A 1 194 ? -5.992 -10.478 -6.583 1.00 96.94 194 ALA A CA 1
ATOM 1493 C C . ALA A 1 194 ? -4.647 -10.148 -5.910 1.00 96.94 194 ALA A C 1
ATOM 1495 O O . ALA A 1 194 ? -3.992 -11.048 -5.380 1.00 96.94 194 ALA A O 1
ATOM 1496 N N . LEU A 1 195 ? -4.242 -8.873 -5.909 1.00 97.25 195 LEU A N 1
ATOM 1497 C CA . LEU A 1 195 ? -3.037 -8.405 -5.217 1.00 97.25 195 LEU A CA 1
ATOM 1498 C C . LEU A 1 195 ? -3.152 -8.556 -3.700 1.00 97.25 195 LEU A C 1
ATOM 1500 O O . LEU A 1 195 ? -2.261 -9.118 -3.068 1.00 97.25 195 LEU A O 1
ATOM 1504 N N . LEU A 1 196 ? -4.247 -8.069 -3.115 1.00 97.56 196 LEU A N 1
ATOM 1505 C CA . LEU A 1 196 ? -4.449 -8.097 -1.666 1.00 97.56 196 LEU A CA 1
ATOM 1506 C C . LEU A 1 196 ? -4.636 -9.524 -1.136 1.00 97.56 196 LEU A C 1
ATOM 1508 O O . LEU A 1 196 ? -4.129 -9.860 -0.061 1.00 97.56 196 LEU A O 1
ATOM 1512 N N . LEU A 1 197 ? -5.236 -10.413 -1.929 1.00 96.94 197 LEU A N 1
ATOM 1513 C CA . LEU A 1 197 ? -5.364 -11.823 -1.575 1.00 96.94 197 LEU A CA 1
ATOM 1514 C C . LEU A 1 197 ? -4.000 -12.515 -1.412 1.00 96.94 197 LEU A C 1
ATOM 1516 O O . LEU A 1 197 ? -3.866 -13.403 -0.566 1.00 96.94 197 LEU A O 1
ATOM 1520 N N . ALA A 1 198 ? -2.969 -12.088 -2.155 1.00 96.19 198 ALA A N 1
ATOM 1521 C CA . ALA A 1 198 ? -1.613 -12.633 -2.032 1.00 96.19 198 ALA A CA 1
ATOM 1522 C C . ALA A 1 198 ? -1.021 -12.449 -0.624 1.00 96.19 198 ALA A C 1
ATOM 1524 O O . ALA A 1 198 ? -0.194 -13.252 -0.191 1.00 96.19 198 ALA A O 1
ATOM 1525 N N . VAL A 1 199 ? -1.498 -11.437 0.108 1.00 95.88 199 VAL A N 1
ATOM 1526 C CA . VAL A 1 199 ? -1.088 -11.105 1.480 1.00 95.88 199 VAL A CA 1
ATOM 1527 C C . VAL A 1 199 ? -2.203 -11.332 2.504 1.00 95.88 199 VAL A C 1
ATOM 1529 O O . VAL A 1 199 ? -2.179 -10.750 3.590 1.00 95.88 199 VAL A O 1
ATOM 1532 N N . ARG A 1 200 ? -3.167 -12.203 2.162 1.00 95.88 200 ARG A N 1
ATOM 1533 C CA . ARG A 1 200 ? -4.345 -12.546 2.979 1.00 95.88 200 ARG A CA 1
ATOM 1534 C C . ARG A 1 200 ? -5.135 -11.327 3.449 1.00 95.88 200 ARG A C 1
ATOM 1536 O O . ARG A 1 200 ? -5.467 -11.203 4.623 1.00 95.88 200 ARG A O 1
ATOM 1543 N N . ILE A 1 201 ? -5.418 -10.426 2.520 1.00 97.75 201 ILE A N 1
ATOM 1544 C CA . ILE A 1 201 ? -6.409 -9.376 2.716 1.00 97.75 201 ILE A CA 1
ATOM 1545 C C . ILE A 1 201 ? -7.500 -9.580 1.661 1.00 97.75 201 ILE A C 1
ATOM 1547 O O . ILE A 1 201 ? -7.251 -9.465 0.462 1.00 97.75 201 ILE A O 1
ATOM 1551 N N . GLY A 1 202 ? -8.705 -9.926 2.107 1.00 97.88 202 GLY A N 1
ATOM 1552 C CA . GLY A 1 202 ? -9.909 -9.925 1.286 1.00 97.88 202 GLY A CA 1
ATOM 1553 C C . GLY A 1 202 ? -10.333 -8.502 0.928 1.00 97.88 202 GLY A C 1
ATOM 1554 O O . GLY A 1 202 ? -9.984 -7.540 1.613 1.00 97.88 202 GLY A O 1
ATOM 1555 N N . VAL A 1 203 ? -11.101 -8.350 -0.148 1.00 97.75 203 VAL A N 1
ATOM 1556 C CA . VAL A 1 203 ? -11.642 -7.050 -0.562 1.00 97.75 203 VAL A CA 1
ATOM 1557 C C . VAL A 1 203 ? -13.094 -7.217 -0.964 1.00 97.75 203 VAL A C 1
ATOM 1559 O O . VAL A 1 203 ? -13.419 -8.072 -1.787 1.00 97.75 203 VAL A O 1
ATOM 1562 N N . GLN A 1 204 ? -13.951 -6.369 -0.413 1.00 97.75 204 GLN A N 1
ATOM 1563 C CA . GLN A 1 204 ? -15.348 -6.247 -0.778 1.00 97.75 204 GLN A CA 1
ATOM 1564 C C . GLN A 1 204 ? -15.632 -4.805 -1.197 1.00 97.75 204 GLN A C 1
ATOM 1566 O O . GLN A 1 204 ? -15.402 -3.855 -0.449 1.00 97.75 204 GLN A O 1
ATOM 1571 N N . PHE A 1 205 ? -16.154 -4.652 -2.409 1.00 96.38 205 PHE A N 1
ATOM 1572 C CA . PHE A 1 205 ? -16.588 -3.363 -2.926 1.00 96.38 205 PHE A CA 1
ATOM 1573 C C . PHE A 1 205 ? -18.090 -3.202 -2.704 1.00 96.38 205 PHE A C 1
ATOM 1575 O O . PHE A 1 205 ? -18.865 -4.088 -3.061 1.00 96.38 205 PHE A O 1
ATOM 1582 N N . THR A 1 206 ? -18.493 -2.076 -2.125 1.00 94.88 206 THR A N 1
ATOM 1583 C CA . THR A 1 206 ? -19.895 -1.651 -2.036 1.00 94.88 206 THR A CA 1
ATOM 1584 C C . THR A 1 206 ? -20.150 -0.556 -3.063 1.00 94.88 206 THR A C 1
ATOM 1586 O O . THR A 1 206 ? -19.290 0.309 -3.247 1.00 94.88 206 THR A O 1
ATOM 1589 N N . ASP A 1 207 ? -21.307 -0.571 -3.717 1.00 86.50 207 ASP A N 1
ATOM 1590 C CA . ASP A 1 207 ? -21.715 0.484 -4.654 1.00 86.50 207 ASP A CA 1
ATOM 1591 C C . ASP A 1 207 ? -22.523 1.594 -3.959 1.00 86.50 207 ASP A C 1
ATOM 1593 O O . ASP A 1 207 ? -23.253 1.286 -2.987 1.00 86.50 207 ASP A O 1
#

Secondary structure (DSSP, 8-state):
-EEEEEE-TTS-EEEEEEP-TTPPPPSSSEEEESS--SS--HHHHHHHHHHHHGGG--EEEEEEEEE-HHHHHHHHHHTTTS-EEEEEE--S--PPPPP-EEEEEESSGGG--SSS-EEEEEETTT--SEEE-SSEEEEEETHHHHHHHH-BTTB---HHHHHHHHHTTTTTTEEEEEEE-TTS-HHHHHHHHHHHHTTT-EEEEE-

Sequence (207 aa):
MKITWKSTTYGQIGFHAELQEYDASPPAESLLIDHAPASMNLEREAIAAYLAFGHWTSGDLQLPHRLGPNTAAAIERDMKHVSVRPSPIEYYPKPLEIGTREVHVGFNESNLSQDVPSISILAASHWTGAIRSLSSIAVASNAFAFDFATSSERTQSIRAQLAVAVLFAGDMSADTFIMNGSRIPEHERERIAALLLAVRIGVQFTD

Foldseek 3Di:
DAWAWDADPLRKIFIADDDDPQFADFPDRTKTWQDAAPDFDQLLQQQLNCLQRVVRDAEEYHGHDAYEPLLQVLSCVLPVVGDYGYDDHDDDDDDFQAFDFEEEEEADPVQPDPVAQYEYEYELVVDHHWDDDPRYIYIYIPLVSRQVVPADPQATRCSNVVSVVSRNCVVNSAQEYEYACPRHDPVRQVSVQSNVVSRRYHYDHDD

Organism: Brevibacterium aurantiacum (NCBI:txid273384)